Protein AF-I8U8L4-F1 (afdb_monomer)

pLDDT: mean 74.41, std 20.32, range [25.14, 98.19]

Solvent-accessible surface area (backbone atoms only — not comparable to full-atom values): 11753 Å² total; per-residue (Å²): 132,83,75,67,71,70,75,67,48,61,51,88,82,81,80,83,61,101,79,60,49,74,66,53,50,52,46,50,50,50,53,50,34,33,46,74,56,83,38,50,33,59,54,48,32,51,52,52,51,50,49,49,49,50,50,13,51,48,24,44,58,58,23,66,71,43,99,56,62,48,58,81,63,55,89,91,52,69,80,80,52,58,15,46,45,70,58,52,53,51,56,44,48,53,55,50,43,58,53,58,63,28,42,38,90,91,32,71,43,43,54,36,54,51,47,20,53,47,34,38,50,70,47,77,85,42,72,34,46,25,60,38,91,41,64,87,90,55,67,40,45,46,77,42,71,50,59,60,69,70,58,92,53,65,67,53,58,51,50,48,48,47,53,50,67,76,40,78,48,83,81,61,81,80,73,77,91,70,96,72,89,84,94,75,81,55,79,65,52,59,58,39,51,68,54,51,74,115

Radius of gyration: 19.83 Å; Cα contacts (8 Å, |Δi|>4): 212; chains: 1; bounding box: 49×36×60 Å

Structure (mmCIF, N/CA/C/O backbone):
data_AF-I8U8L4-F1
#
_entry.id   AF-I8U8L4-F1
#
loop_
_atom_site.group_PDB
_atom_site.id
_atom_site.type_symbol
_atom_site.label_atom_id
_atom_site.label_alt_id
_atom_site.label_comp_id
_atom_site.label_asym_id
_atom_site.label_entity_id
_atom_site.label_seq_id
_atom_site.pdbx_PDB_ins_code
_atom_site.Cartn_x
_atom_site.Cartn_y
_atom_site.Cartn_z
_atom_site.occupancy
_atom_site.B_iso_or_equiv
_atom_site.auth_seq_id
_atom_site.auth_comp_id
_atom_site.auth_asym_id
_atom_site.auth_atom_id
_atom_site.pdbx_PDB_model_num
ATOM 1 N N . MET A 1 1 ? -23.661 3.315 37.824 1.00 38.41 1 MET A N 1
ATOM 2 C CA . MET A 1 1 ? -22.286 3.034 37.367 1.00 38.41 1 MET A CA 1
ATOM 3 C C . MET A 1 1 ? -22.007 3.965 36.206 1.00 38.41 1 MET A C 1
ATOM 5 O O . MET A 1 1 ? -22.657 3.829 35.180 1.00 38.41 1 MET A O 1
ATOM 9 N N . VAL A 1 2 ? -21.149 4.964 36.400 1.00 38.72 2 VAL A N 1
ATOM 10 C CA . VAL A 1 2 ? -20.657 5.794 35.295 1.00 38.72 2 VAL A CA 1
ATOM 11 C C . VAL A 1 2 ? -19.619 4.931 34.588 1.00 38.72 2 VAL A C 1
ATOM 13 O O . VAL A 1 2 ? -18.574 4.653 35.169 1.00 38.72 2 VAL A O 1
ATOM 16 N N . LEU A 1 3 ? -19.958 4.404 33.409 1.00 43.62 3 LEU A N 1
ATOM 17 C CA . LEU A 1 3 ? -18.964 3.808 32.519 1.00 43.62 3 LEU A CA 1
ATOM 18 C C . LEU A 1 3 ? -17.914 4.887 32.264 1.00 43.62 3 LEU A C 1
ATOM 20 O O . LEU A 1 3 ? -18.260 5.997 31.856 1.00 43.62 3 LEU A O 1
ATOM 24 N N . ASP A 1 4 ? -16.663 4.589 32.596 1.00 43.22 4 ASP A N 1
ATOM 25 C CA . ASP A 1 4 ? -15.557 5.518 32.428 1.00 43.22 4 ASP A CA 1
ATOM 26 C C . ASP A 1 4 ? -15.385 5.793 30.929 1.00 43.22 4 ASP A C 1
ATOM 28 O O . ASP A 1 4 ? -14.810 5.000 30.185 1.00 43.22 4 ASP A O 1
ATOM 32 N N . SER A 1 5 ? -15.977 6.896 30.465 1.00 51.53 5 SER A N 1
ATOM 33 C CA . SER A 1 5 ? -16.044 7.287 29.049 1.00 51.53 5 SER A CA 1
ATOM 34 C C . SER A 1 5 ? -14.674 7.390 28.370 1.00 51.53 5 SER A C 1
ATOM 36 O O . SER A 1 5 ? -14.598 7.351 27.145 1.00 51.53 5 SER A O 1
ATOM 38 N N . LYS A 1 6 ? -13.587 7.463 29.154 1.00 53.62 6 LYS A N 1
ATOM 39 C CA . LYS A 1 6 ? -12.208 7.443 28.658 1.00 53.62 6 LYS A CA 1
ATOM 40 C C . LYS A 1 6 ? -11.788 6.099 28.064 1.00 53.62 6 LYS A C 1
ATOM 42 O O . LYS A 1 6 ? -10.939 6.095 27.186 1.00 53.62 6 LYS A O 1
ATOM 47 N N . ALA A 1 7 ? -12.378 4.981 28.495 1.00 57.50 7 ALA A N 1
ATOM 48 C CA . ALA A 1 7 ? -11.994 3.646 28.024 1.00 57.50 7 ALA A CA 1
ATOM 49 C C . ALA A 1 7 ? -12.392 3.362 26.560 1.00 57.50 7 ALA A C 1
ATOM 51 O O . ALA A 1 7 ? -11.905 2.400 25.975 1.00 57.50 7 ALA A O 1
ATOM 52 N N . PHE A 1 8 ? -13.261 4.195 25.978 1.00 61.56 8 PHE A N 1
ATOM 53 C CA . PHE A 1 8 ? -13.746 4.070 24.599 1.00 61.56 8 PHE A CA 1
ATOM 54 C C . PHE A 1 8 ? -13.245 5.181 23.669 1.00 61.56 8 PHE A C 1
ATOM 56 O O . PHE A 1 8 ? -13.626 5.207 22.502 1.00 61.56 8 PHE A O 1
ATOM 63 N N . GLN A 1 9 ? -12.417 6.104 24.165 1.00 70.06 9 GLN A N 1
ATOM 64 C CA . GLN A 1 9 ? -11.824 7.142 23.326 1.00 70.06 9 GLN A CA 1
ATOM 65 C C . GLN A 1 9 ? -10.554 6.607 22.653 1.00 70.06 9 GLN A C 1
ATOM 67 O O . GLN A 1 9 ? -9.763 5.932 23.320 1.00 70.06 9 GLN A O 1
ATOM 72 N N . PRO A 1 10 ? -10.332 6.913 21.363 1.00 72.62 10 PRO A N 1
ATOM 73 C CA . PRO A 1 10 ? -9.056 6.649 20.718 1.00 72.62 10 PRO A CA 1
ATOM 74 C C . PRO A 1 10 ? -7.907 7.354 21.447 1.00 72.62 10 PRO A C 1
ATOM 76 O O . PRO A 1 10 ? -8.080 8.435 22.018 1.00 72.62 10 PRO A O 1
ATOM 79 N N . LEU A 1 11 ? -6.723 6.751 21.411 1.00 75.69 11 LEU A N 1
ATOM 80 C CA . LEU A 1 11 ? -5.488 7.435 21.780 1.00 75.69 11 LEU A CA 1
ATOM 81 C C . LEU A 1 11 ? -5.175 8.534 20.762 1.00 75.69 11 LEU A C 1
ATOM 83 O O . LEU A 1 11 ? -5.662 8.513 19.634 1.00 75.69 11 LEU A O 1
ATOM 87 N N . ASP A 1 12 ? -4.330 9.481 21.167 1.00 78.12 12 ASP A N 1
ATOM 88 C CA . ASP A 1 12 ? -3.837 10.528 20.274 1.00 78.12 12 ASP A CA 1
ATOM 89 C C . ASP A 1 12 ? -3.118 9.903 19.065 1.00 78.12 12 ASP A C 1
ATOM 91 O O . ASP A 1 12 ? -2.096 9.226 19.219 1.00 78.12 12 ASP A O 1
ATOM 95 N N . ILE A 1 13 ? -3.680 10.095 17.868 1.00 74.69 13 ILE A N 1
ATOM 96 C CA . ILE A 1 13 ? -3.211 9.466 16.631 1.00 74.69 13 ILE A CA 1
ATOM 97 C C . ILE A 1 13 ? -1.997 10.245 16.120 1.00 74.69 13 ILE A C 1
ATOM 99 O O . ILE A 1 13 ? -2.124 11.264 15.443 1.00 74.69 13 ILE A O 1
ATOM 103 N N . LYS A 1 14 ? -0.797 9.752 16.429 1.00 75.00 14 LYS A N 1
ATOM 104 C CA . LYS A 1 14 ? 0.473 10.335 15.972 1.00 75.00 14 LYS A CA 1
ATOM 105 C C . LYS A 1 14 ? 1.045 9.548 14.798 1.00 75.00 14 LYS A C 1
ATOM 107 O O . LYS A 1 14 ? 1.975 8.766 14.968 1.00 75.00 14 LYS A O 1
ATOM 112 N N . LEU A 1 15 ? 0.459 9.742 13.619 1.00 79.06 15 LEU A N 1
ATOM 113 C CA . LEU A 1 15 ? 0.926 9.110 12.379 1.00 79.06 15 LEU A CA 1
ATOM 114 C C . LEU A 1 15 ? 1.981 9.946 11.645 1.00 79.06 15 LEU A C 1
ATOM 116 O O . LEU A 1 15 ? 2.946 9.390 11.121 1.00 79.06 15 LEU A O 1
ATOM 120 N N . SER A 1 16 ? 1.809 11.269 11.616 1.00 82.31 16 SER A N 1
ATOM 121 C CA . SER A 1 16 ? 2.645 12.163 10.811 1.00 82.31 16 SER A CA 1
ATOM 122 C C . SER A 1 16 ? 3.905 12.640 11.531 1.00 82.31 16 SER A C 1
ATOM 124 O O . SER A 1 16 ? 3.887 12.909 12.736 1.00 82.31 16 SER A O 1
ATOM 126 N N . GLY A 1 17 ? 4.986 12.794 10.770 1.00 78.69 17 GLY A N 1
ATOM 127 C CA . GLY A 1 17 ? 6.284 13.278 11.228 1.00 78.69 17 GLY A CA 1
ATOM 128 C C . GLY A 1 17 ? 6.886 14.353 10.310 1.00 78.69 17 GLY A C 1
ATOM 129 O O . GLY A 1 17 ? 6.431 14.559 9.189 1.00 78.69 17 GLY A O 1
ATOM 130 N N . PRO A 1 18 ? 7.931 15.070 10.766 1.00 78.50 18 PRO A N 1
ATOM 131 C CA . PRO A 1 18 ? 8.585 16.130 9.987 1.00 78.50 18 PRO A CA 1
ATOM 132 C C . PRO A 1 18 ? 9.429 15.617 8.808 1.00 78.50 18 PRO A C 1
ATOM 134 O O . PRO A 1 18 ? 9.970 16.426 8.057 1.00 78.50 18 PRO A O 1
ATOM 137 N N . HIS A 1 19 ? 9.587 14.301 8.678 1.00 80.81 19 HIS A N 1
ATOM 138 C CA . HIS A 1 19 ? 10.394 13.647 7.648 1.00 80.81 19 HIS A CA 1
ATOM 139 C C . HIS A 1 19 ? 9.556 12.750 6.734 1.00 80.81 19 HIS A C 1
ATOM 141 O O . HIS A 1 19 ? 10.132 11.940 6.020 1.00 80.81 19 HIS A O 1
ATOM 147 N N . ASP A 1 20 ? 8.230 12.895 6.780 1.00 86.25 20 ASP A N 1
ATOM 148 C CA . ASP A 1 20 ? 7.322 12.149 5.918 1.00 86.25 20 ASP A CA 1
ATOM 149 C C . ASP A 1 20 ? 7.555 12.548 4.459 1.00 86.25 20 ASP A C 1
ATOM 151 O O . ASP A 1 20 ? 7.515 13.737 4.116 1.00 86.25 20 ASP A O 1
ATOM 155 N N . ASP A 1 21 ? 7.804 11.555 3.615 1.00 87.69 21 ASP A N 1
ATOM 156 C CA . ASP A 1 21 ? 7.869 11.733 2.171 1.00 87.69 21 ASP A CA 1
ATOM 157 C C . ASP A 1 21 ? 6.473 11.660 1.519 1.00 87.69 21 ASP A C 1
ATOM 159 O O . ASP A 1 21 ? 5.437 11.650 2.188 1.00 87.69 21 ASP A O 1
ATOM 163 N N . GLU A 1 22 ? 6.419 11.689 0.186 1.00 89.81 22 GLU A N 1
ATOM 164 C CA . GLU A 1 22 ? 5.155 11.646 -0.557 1.00 89.81 22 GLU A CA 1
ATOM 165 C C . GLU A 1 22 ? 4.343 10.373 -0.267 1.00 89.81 22 GLU A C 1
ATOM 167 O O . GLU A 1 22 ? 3.116 10.433 -0.141 1.00 89.81 22 GLU A O 1
ATOM 172 N N . GLU A 1 23 ? 5.027 9.238 -0.127 1.00 89.94 23 GLU A N 1
ATOM 173 C CA . GLU A 1 23 ? 4.429 7.918 0.061 1.00 89.94 23 GLU A CA 1
ATOM 174 C C . GLU A 1 23 ? 3.858 7.816 1.482 1.00 89.94 23 GLU A C 1
ATOM 176 O O . GLU A 1 23 ? 2.685 7.475 1.665 1.00 89.94 23 GLU A O 1
ATOM 181 N N . ASP A 1 24 ? 4.639 8.243 2.480 1.00 89.06 24 ASP A N 1
ATOM 182 C CA . ASP A 1 24 ? 4.196 8.407 3.865 1.00 89.06 24 ASP A CA 1
ATOM 183 C C . ASP A 1 24 ? 2.939 9.276 3.961 1.00 89.06 24 ASP A C 1
ATOM 185 O O . ASP A 1 24 ? 1.957 8.900 4.611 1.00 89.06 24 ASP A O 1
ATOM 189 N N . ILE A 1 25 ? 2.957 10.451 3.324 1.00 92.81 25 ILE A N 1
ATOM 190 C CA . ILE A 1 25 ? 1.840 11.400 3.362 1.00 92.81 25 ILE A CA 1
ATOM 191 C C . ILE A 1 25 ? 0.589 10.769 2.747 1.00 92.81 25 ILE A C 1
ATOM 193 O O . ILE A 1 25 ? -0.497 10.886 3.325 1.00 92.81 25 ILE A O 1
ATOM 197 N N . PHE A 1 26 ? 0.721 10.088 1.605 1.00 94.94 26 PHE A N 1
ATOM 198 C CA . PHE A 1 26 ? -0.395 9.402 0.960 1.00 94.94 26 PHE A CA 1
ATOM 199 C C . PHE A 1 26 ? -1.004 8.337 1.883 1.00 94.94 26 PHE A C 1
ATOM 201 O O . PHE A 1 26 ? -2.204 8.395 2.174 1.00 94.94 26 PHE A O 1
ATOM 208 N N . PHE A 1 27 ? -0.191 7.416 2.412 1.00 93.81 27 PHE A N 1
ATOM 209 C CA . PHE A 1 27 ? -0.673 6.330 3.270 1.00 93.81 27 PHE A CA 1
ATOM 210 C C . PHE A 1 27 ? -1.337 6.851 4.543 1.00 93.81 27 PHE A C 1
ATOM 212 O O . PHE A 1 27 ? -2.424 6.404 4.914 1.00 93.81 27 PHE A O 1
ATOM 219 N N . LYS A 1 28 ? -0.716 7.823 5.214 1.00 93.31 28 LYS A N 1
ATOM 220 C CA . LYS A 1 28 ? -1.223 8.361 6.482 1.00 93.31 28 LYS A CA 1
ATOM 221 C C . LYS A 1 28 ? -2.531 9.116 6.285 1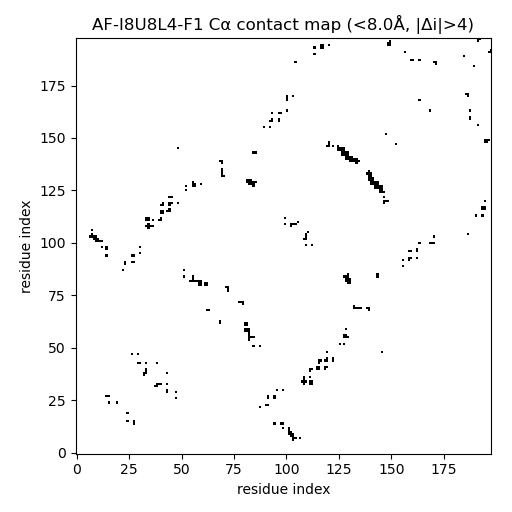.00 93.31 28 LYS A C 1
ATOM 223 O O . LYS A 1 28 ? -3.453 8.928 7.076 1.00 93.31 28 LYS A O 1
ATOM 228 N N . ASN A 1 29 ? -2.651 9.910 5.220 1.00 94.69 29 ASN A N 1
ATOM 229 C CA . ASN A 1 29 ? -3.899 10.603 4.903 1.00 94.69 29 ASN A CA 1
ATOM 230 C C . ASN A 1 29 ? -5.017 9.620 4.552 1.00 94.69 29 ASN A C 1
ATOM 232 O O . ASN A 1 29 ? -6.122 9.760 5.073 1.00 94.69 29 ASN A O 1
ATOM 236 N N . LEU A 1 30 ? -4.725 8.595 3.743 1.00 96.88 30 LEU A N 1
ATOM 237 C CA . LEU A 1 30 ? -5.686 7.544 3.412 1.00 96.88 30 LEU A CA 1
ATOM 238 C C . LEU A 1 30 ? -6.225 6.866 4.680 1.00 96.88 30 LEU A C 1
ATOM 240 O O . LEU A 1 30 ? -7.435 6.718 4.850 1.00 96.88 30 LEU A O 1
ATOM 244 N N . LEU A 1 31 ? -5.327 6.493 5.594 1.00 94.44 31 LEU A N 1
ATOM 245 C CA . LEU A 1 31 ? -5.675 5.839 6.851 1.00 94.44 31 LEU A CA 1
ATOM 246 C C . LEU A 1 31 ? -6.484 6.747 7.784 1.00 94.44 31 LEU A C 1
ATOM 248 O O . LEU A 1 31 ? -7.458 6.288 8.381 1.00 94.44 31 LEU A O 1
ATOM 252 N N . LEU A 1 32 ? -6.118 8.027 7.893 1.00 93.62 32 LEU A N 1
ATOM 253 C CA . LEU A 1 32 ? -6.864 9.012 8.679 1.00 93.62 32 LEU A CA 1
ATOM 254 C C . LEU A 1 32 ? -8.278 9.219 8.121 1.00 93.62 32 LEU A C 1
ATOM 256 O O . LEU A 1 32 ? -9.234 9.179 8.894 1.00 93.62 32 LEU A O 1
ATOM 260 N N . SER A 1 33 ? -8.419 9.355 6.798 1.00 95.44 33 SER A N 1
ATOM 261 C CA . SER A 1 33 ? -9.722 9.471 6.130 1.00 95.44 33 SER A CA 1
ATOM 262 C C . SER A 1 33 ? -10.580 8.209 6.273 1.00 95.44 33 SER A C 1
ATOM 264 O O . SER A 1 33 ? -11.805 8.276 6.385 1.00 95.44 33 SER A O 1
ATOM 266 N N . LEU A 1 34 ? -9.953 7.031 6.284 1.00 96.06 34 LEU A N 1
ATOM 267 C CA . LEU A 1 34 ? -10.651 5.772 6.525 1.00 96.06 34 LEU A CA 1
ATOM 268 C C . LEU A 1 34 ? -11.226 5.730 7.945 1.00 96.06 34 LEU A C 1
ATOM 270 O O . LEU A 1 34 ? -12.404 5.425 8.126 1.00 96.06 34 LEU A O 1
ATOM 274 N N . VAL A 1 35 ? -10.420 6.027 8.969 1.00 91.88 35 VAL A N 1
ATOM 275 C CA . VAL A 1 35 ? -10.880 5.906 10.363 1.00 91.88 35 VAL A CA 1
ATOM 276 C C . VAL A 1 35 ? -11.805 7.038 10.790 1.00 91.88 35 VAL A C 1
ATOM 278 O O . VAL A 1 35 ? -12.715 6.782 11.585 1.00 91.88 35 VAL A O 1
ATOM 281 N N . GLY A 1 36 ? -11.635 8.248 10.247 1.00 90.69 36 GLY A N 1
ATOM 282 C CA . GLY A 1 36 ? -12.580 9.357 10.406 1.00 90.69 36 GLY A CA 1
ATOM 283 C C . GLY A 1 36 ? -13.915 9.077 9.708 1.00 90.69 36 GLY A C 1
ATOM 284 O O . GLY A 1 36 ? -14.984 9.415 10.229 1.00 90.69 36 GLY A O 1
ATOM 285 N N . GLY A 1 37 ? -13.889 8.259 8.652 1.00 93.50 37 GLY A N 1
ATOM 286 C CA . GLY A 1 37 ? -15.065 7.836 7.896 1.00 93.50 37 GLY A CA 1
ATOM 287 C C . GLY A 1 37 ? -15.430 8.800 6.779 1.00 93.50 37 GLY A C 1
ATOM 288 O O . GLY A 1 37 ? -16.572 8.786 6.324 1.00 93.50 37 GLY A O 1
ATOM 289 N N . GLU A 1 38 ? -14.484 9.644 6.371 1.00 97.62 38 GLU A N 1
ATOM 290 C CA . GLU A 1 38 ? -14.573 10.469 5.174 1.00 97.62 38 GLU A CA 1
ATOM 291 C C . GLU A 1 38 ? -14.627 9.605 3.908 1.00 97.62 38 GLU A C 1
ATOM 293 O O . GLU A 1 38 ? -15.326 9.968 2.965 1.00 97.62 38 GLU A O 1
ATOM 298 N N . ILE A 1 39 ? -13.936 8.458 3.913 1.00 97.81 39 ILE A N 1
ATOM 299 C CA . ILE A 1 39 ? -13.973 7.455 2.840 1.00 97.81 39 ILE A CA 1
ATOM 300 C C . ILE A 1 39 ? -14.413 6.092 3.377 1.00 97.81 39 ILE A C 1
ATOM 302 O O . ILE A 1 39 ? -14.208 5.755 4.547 1.00 97.81 39 ILE A O 1
ATOM 306 N N . THR A 1 40 ? -15.032 5.289 2.513 1.00 97.88 40 THR A N 1
ATOM 307 C CA . THR A 1 40 ? -15.457 3.929 2.887 1.00 97.88 40 THR A CA 1
ATOM 308 C C . THR A 1 40 ? -14.285 2.940 2.867 1.00 97.88 40 THR A C 1
ATOM 310 O O . THR A 1 40 ? -13.313 3.168 2.148 1.00 97.88 40 THR A O 1
ATOM 313 N N . PRO A 1 41 ? -14.369 1.799 3.580 1.00 97.44 41 PRO A N 1
ATOM 314 C CA . PRO A 1 41 ? -13.354 0.747 3.500 1.00 97.44 41 PRO A CA 1
ATOM 315 C C . PRO A 1 41 ? -13.053 0.271 2.071 1.00 97.44 41 PRO A C 1
ATOM 317 O O . PRO A 1 41 ? -11.890 0.144 1.699 1.00 97.44 41 PRO A O 1
ATOM 320 N N . ASN A 1 42 ? -14.085 0.087 1.241 1.00 97.50 42 ASN A N 1
ATOM 321 C CA . ASN A 1 42 ? -13.912 -0.310 -0.158 1.00 97.50 42 ASN A CA 1
ATOM 322 C C . ASN A 1 42 ? -13.241 0.786 -0.988 1.00 97.50 42 ASN A C 1
ATOM 324 O O . ASN A 1 42 ? -12.406 0.491 -1.836 1.00 97.50 42 ASN A O 1
ATOM 328 N N . GLU A 1 43 ? -13.610 2.046 -0.773 1.00 98.19 43 GLU A N 1
ATOM 329 C CA . GLU A 1 43 ? -12.984 3.177 -1.459 1.00 98.19 43 GLU A CA 1
ATOM 330 C C . GLU A 1 43 ? -11.510 3.304 -1.073 1.00 98.19 43 GLU A C 1
ATOM 332 O O . GLU A 1 43 ? -10.660 3.421 -1.947 1.00 98.19 43 GLU A O 1
ATOM 337 N N . ALA A 1 44 ? -11.189 3.179 0.216 1.00 97.94 44 ALA A N 1
ATOM 338 C CA . ALA A 1 44 ? -9.813 3.180 0.690 1.00 97.94 44 ALA A CA 1
ATOM 339 C C . ALA A 1 44 ? -8.992 2.028 0.084 1.00 97.94 44 ALA A C 1
ATOM 341 O O . ALA A 1 44 ? -7.859 2.251 -0.340 1.00 97.94 44 ALA A O 1
ATOM 342 N N . ALA A 1 45 ? -9.562 0.819 0.005 1.00 96.50 45 ALA A N 1
ATOM 343 C CA . ALA A 1 45 ? -8.912 -0.342 -0.606 1.00 96.50 45 ALA A CA 1
ATOM 344 C C . ALA A 1 45 ? -8.627 -0.118 -2.099 1.00 96.50 45 ALA A C 1
ATOM 346 O O . ALA A 1 45 ? -7.499 -0.324 -2.541 1.00 96.50 45 ALA A O 1
ATOM 347 N N . ASN A 1 46 ? -9.610 0.387 -2.855 1.00 97.75 46 ASN A N 1
ATOM 348 C CA . ASN A 1 46 ? -9.425 0.726 -4.269 1.00 97.75 46 ASN A CA 1
ATOM 349 C C . ASN A 1 46 ? -8.392 1.842 -4.467 1.00 97.75 46 ASN A C 1
ATOM 351 O O . ASN A 1 46 ? -7.575 1.753 -5.380 1.00 97.75 46 ASN A O 1
ATOM 355 N N . ASN A 1 47 ? -8.405 2.877 -3.621 1.00 98.00 47 ASN A N 1
ATOM 356 C CA . ASN A 1 47 ? -7.455 3.984 -3.707 1.00 98.00 47 ASN A CA 1
ATOM 357 C C . ASN A 1 47 ? -6.018 3.513 -3.451 1.00 98.00 47 ASN A C 1
ATOM 359 O O . ASN A 1 47 ? -5.119 3.901 -4.192 1.00 98.00 47 ASN A O 1
ATOM 363 N N . LEU A 1 48 ? -5.797 2.668 -2.435 1.00 97.00 48 LEU A N 1
ATOM 364 C CA . LEU A 1 48 ? -4.475 2.102 -2.152 1.00 97.00 48 LEU A CA 1
ATOM 365 C C . LEU A 1 48 ? -3.984 1.216 -3.298 1.00 97.00 48 LEU A C 1
ATOM 367 O O . LEU A 1 48 ? -2.856 1.371 -3.757 1.00 97.00 48 LEU A O 1
ATOM 371 N N . ASP A 1 49 ? -4.832 0.291 -3.745 1.00 96.31 49 ASP A N 1
ATOM 372 C CA . ASP A 1 49 ? -4.518 -0.643 -4.822 1.00 96.31 49 ASP A CA 1
ATOM 373 C C . ASP A 1 49 ? -4.171 0.094 -6.120 1.00 96.31 49 ASP A C 1
ATOM 375 O O . ASP A 1 49 ? -3.088 -0.106 -6.670 1.00 96.31 49 ASP A O 1
ATOM 379 N N . THR A 1 50 ? -5.028 1.030 -6.537 1.00 97.06 50 THR A N 1
ATOM 380 C CA . THR A 1 50 ? -4.810 1.858 -7.731 1.00 97.06 50 THR A CA 1
ATOM 381 C C . THR A 1 50 ? -3.496 2.620 -7.627 1.00 97.06 50 THR A C 1
ATOM 383 O O . THR A 1 50 ? -2.692 2.584 -8.555 1.00 97.06 50 THR A O 1
ATOM 386 N N . TRP A 1 51 ? -3.234 3.258 -6.484 1.00 97.12 51 TRP A N 1
ATOM 387 C CA . TRP A 1 51 ? -2.021 4.045 -6.299 1.00 97.12 51 TRP A CA 1
ATOM 388 C C . TRP A 1 51 ? -0.753 3.182 -6.373 1.00 97.12 51 TRP A C 1
ATOM 390 O O . TRP A 1 51 ? 0.191 3.547 -7.071 1.00 97.12 51 TRP A O 1
ATOM 400 N N . ILE A 1 52 ? -0.730 2.005 -5.731 1.00 95.38 52 ILE A N 1
ATOM 401 C CA . ILE A 1 52 ? 0.423 1.087 -5.800 1.00 95.38 52 ILE A CA 1
ATOM 402 C C . ILE A 1 52 ? 0.623 0.573 -7.230 1.00 95.38 52 ILE A C 1
ATOM 404 O O . ILE A 1 52 ? 1.764 0.508 -7.700 1.00 95.38 52 ILE A O 1
ATOM 408 N N . VAL A 1 53 ? -0.458 0.227 -7.935 1.00 96.19 53 VAL A N 1
ATOM 409 C CA . VAL A 1 53 ? -0.406 -0.221 -9.334 1.00 96.19 53 VAL A CA 1
ATOM 410 C C . VAL A 1 53 ? 0.157 0.879 -10.233 1.00 96.19 53 VAL A C 1
ATOM 412 O O . VAL A 1 53 ? 1.082 0.625 -11.009 1.00 96.19 53 VAL A O 1
ATOM 415 N N . GLU A 1 54 ? -0.351 2.103 -10.125 1.00 96.50 54 GLU A N 1
ATOM 416 C CA . GLU A 1 54 ? 0.100 3.241 -10.928 1.00 96.50 54 GLU A CA 1
ATOM 417 C C . GLU A 1 54 ? 1.556 3.603 -10.632 1.00 96.50 54 GLU A C 1
ATOM 419 O O . GLU A 1 54 ? 2.350 3.751 -11.566 1.00 96.50 54 GLU A O 1
ATOM 424 N N . LYS A 1 55 ? 1.933 3.679 -9.350 1.00 94.50 55 LYS A N 1
ATOM 425 C CA . LYS A 1 55 ? 3.301 3.991 -8.919 1.00 94.50 55 LYS A CA 1
ATOM 426 C C . LYS A 1 55 ? 4.291 2.950 -9.430 1.00 94.50 55 LYS A C 1
ATOM 428 O O . LYS A 1 55 ? 5.280 3.310 -10.060 1.00 94.50 55 LYS A O 1
ATOM 433 N N . SER A 1 56 ? 3.988 1.663 -9.250 1.00 94.12 56 SER A N 1
ATOM 434 C CA . SER A 1 56 ? 4.874 0.569 -9.673 1.00 94.12 56 SER A CA 1
ATOM 435 C C . SER A 1 56 ? 5.077 0.549 -11.188 1.00 94.12 56 SER A C 1
ATOM 437 O O . SER A 1 56 ? 6.196 0.383 -11.669 1.00 94.12 56 SER A O 1
ATOM 439 N N . ASN A 1 57 ? 4.011 0.749 -11.967 1.00 95.75 57 ASN A N 1
ATOM 440 C CA . ASN A 1 57 ? 4.131 0.806 -13.424 1.00 95.75 57 ASN A CA 1
ATOM 441 C C . ASN A 1 57 ? 4.867 2.069 -13.891 1.00 95.75 57 ASN A C 1
ATOM 443 O O . ASN A 1 57 ? 5.703 1.988 -14.788 1.00 95.75 57 ASN A O 1
ATOM 447 N N . THR A 1 58 ? 4.612 3.217 -13.259 1.00 94.44 58 THR A N 1
ATOM 448 C CA . THR A 1 58 ? 5.323 4.468 -13.556 1.00 94.44 58 THR A CA 1
ATOM 449 C C . THR A 1 58 ? 6.815 4.323 -13.279 1.00 94.44 58 THR A C 1
ATOM 451 O O . THR A 1 58 ? 7.627 4.629 -14.149 1.00 94.44 58 THR A O 1
ATOM 454 N N . ASP A 1 59 ? 7.186 3.778 -12.120 1.00 91.69 59 ASP A N 1
ATOM 455 C CA . ASP A 1 59 ? 8.585 3.570 -11.750 1.00 91.69 59 ASP A CA 1
ATOM 456 C C . ASP A 1 59 ? 9.294 2.599 -12.704 1.00 91.69 59 ASP A C 1
ATOM 458 O O . ASP A 1 59 ? 10.460 2.804 -13.042 1.00 91.69 59 ASP A O 1
ATOM 462 N N . LEU A 1 60 ? 8.600 1.559 -13.187 1.00 91.69 60 LEU A N 1
ATOM 463 C CA . LEU A 1 60 ? 9.140 0.659 -14.207 1.00 91.69 60 LEU A CA 1
ATOM 464 C C . LEU A 1 60 ? 9.403 1.394 -15.530 1.00 91.69 60 LEU A C 1
ATOM 466 O O . LEU A 1 60 ? 10.467 1.218 -16.129 1.00 91.69 60 LEU A O 1
ATOM 470 N N . GLU A 1 61 ? 8.455 2.206 -15.997 1.00 91.88 61 GLU A N 1
ATOM 471 C CA . GLU A 1 61 ? 8.607 2.960 -17.245 1.00 91.88 61 GLU A CA 1
ATOM 472 C C . GLU A 1 61 ? 9.692 4.036 -17.140 1.00 91.88 61 GLU A C 1
ATOM 474 O O . GLU A 1 61 ? 10.476 4.202 -18.074 1.00 91.88 61 GLU A O 1
ATOM 479 N N . GLU A 1 62 ? 9.814 4.719 -16.000 1.00 88.75 62 GLU A N 1
ATOM 480 C CA . GLU A 1 62 ? 10.941 5.615 -15.733 1.00 88.75 62 GLU A CA 1
ATOM 481 C C . GLU A 1 62 ? 12.269 4.851 -15.727 1.00 88.75 62 GLU A C 1
ATOM 483 O O . GLU A 1 62 ? 13.241 5.287 -16.349 1.00 88.75 62 GLU A O 1
ATOM 488 N N . ARG A 1 63 ? 12.313 3.664 -15.109 1.00 85.38 63 ARG A N 1
ATOM 489 C CA . ARG A 1 63 ? 13.525 2.842 -15.055 1.00 85.38 63 ARG A CA 1
ATOM 490 C C . ARG A 1 63 ? 13.998 2.398 -16.438 1.00 85.38 63 ARG A C 1
ATOM 492 O O . ARG A 1 63 ? 15.196 2.426 -16.715 1.00 85.38 63 ARG A O 1
ATOM 499 N N . LYS A 1 64 ? 13.076 2.041 -17.334 1.00 85.81 64 LYS A N 1
ATOM 500 C CA . LYS A 1 64 ? 13.392 1.648 -18.719 1.00 85.81 64 LYS A CA 1
ATOM 501 C C . LYS A 1 64 ? 14.035 2.767 -19.545 1.00 85.81 64 LYS A C 1
ATOM 503 O O . LYS A 1 64 ? 14.639 2.476 -20.575 1.00 85.81 64 LYS A O 1
ATOM 508 N N . LYS A 1 65 ? 13.939 4.034 -19.120 1.00 85.44 65 LYS A N 1
ATOM 509 C CA . LYS A 1 65 ? 14.589 5.169 -19.805 1.00 85.44 65 LYS A CA 1
ATOM 510 C C . LYS A 1 65 ? 16.098 5.233 -19.557 1.00 85.44 65 LYS A C 1
ATOM 512 O O . LYS A 1 65 ? 16.795 5.938 -20.287 1.00 85.44 65 LYS A O 1
ATOM 517 N N . TYR A 1 66 ? 16.612 4.537 -18.542 1.00 81.44 66 TYR A N 1
ATOM 518 C CA . TYR A 1 66 ? 18.041 4.529 -18.239 1.00 81.44 66 T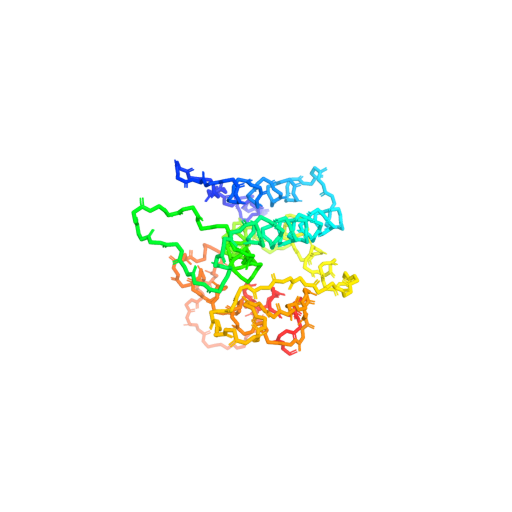YR A CA 1
ATOM 519 C C . TYR A 1 66 ? 18.811 3.635 -19.224 1.00 81.44 66 TYR A C 1
ATOM 521 O O . TYR A 1 66 ? 18.313 2.573 -19.593 1.00 81.44 66 TYR A O 1
ATOM 529 N N . PRO A 1 67 ? 20.048 4.008 -19.619 1.00 79.44 67 PRO A N 1
ATOM 530 C CA . PRO A 1 67 ? 20.884 3.174 -20.490 1.00 79.44 67 PRO A CA 1
ATOM 531 C C . PRO A 1 67 ? 21.200 1.790 -19.909 1.00 79.44 67 PRO A C 1
ATOM 533 O O . PRO A 1 67 ? 21.428 0.848 -20.661 1.00 79.44 67 PRO A O 1
ATOM 536 N N . ASP A 1 68 ? 21.221 1.688 -18.579 1.00 80.44 68 ASP A N 1
ATOM 537 C CA . ASP A 1 68 ? 21.448 0.456 -17.831 1.00 80.44 68 ASP A CA 1
ATOM 538 C C . ASP A 1 68 ? 20.342 0.284 -16.774 1.00 80.44 68 ASP A C 1
ATOM 540 O O . ASP A 1 68 ? 20.474 0.762 -15.641 1.00 80.44 68 ASP A O 1
ATOM 544 N N . PRO A 1 69 ? 19.205 -0.336 -17.142 1.00 76.56 69 PRO A N 1
ATOM 545 C CA . PRO A 1 69 ? 18.103 -0.548 -16.215 1.00 76.56 69 PRO A CA 1
ATOM 546 C C . PRO A 1 69 ? 18.347 -1.722 -15.247 1.00 76.56 69 PRO A C 1
ATOM 548 O O . PRO A 1 69 ? 17.626 -1.841 -14.254 1.00 76.56 69 PRO A O 1
ATOM 551 N N . TRP A 1 70 ? 19.402 -2.517 -15.446 1.00 79.19 70 TRP A N 1
ATOM 552 C CA . TRP A 1 70 ? 19.791 -3.616 -14.558 1.00 79.19 70 TRP A CA 1
ATOM 553 C C . TRP A 1 70 ? 20.574 -3.124 -13.336 1.00 79.19 70 TRP A C 1
ATOM 555 O O . TRP A 1 70 ? 20.294 -3.552 -12.214 1.00 79.19 70 TRP A O 1
ATOM 565 N N . ASN A 1 71 ? 21.468 -2.144 -13.512 1.00 73.12 71 ASN A N 1
ATOM 566 C CA . ASN A 1 71 ? 22.361 -1.695 -12.439 1.00 73.12 71 ASN A CA 1
ATOM 567 C C . ASN A 1 71 ? 21.927 -0.417 -11.717 1.00 73.12 71 ASN A C 1
ATOM 569 O O . ASN A 1 71 ? 21.554 0.590 -12.324 1.00 73.12 71 ASN A O 1
ATOM 573 N N . VAL A 1 72 ? 22.061 -0.430 -10.392 1.00 64.44 72 VAL A N 1
ATOM 574 C CA . VAL A 1 72 ? 21.873 0.735 -9.518 1.00 64.44 72 VAL A CA 1
ATOM 575 C C . VAL A 1 72 ? 22.711 1.926 -10.020 1.00 64.44 72 VAL A C 1
ATOM 577 O O . VAL A 1 72 ? 23.917 1.762 -10.221 1.00 64.44 72 VAL A O 1
ATOM 580 N N . PRO A 1 73 ? 22.118 3.124 -10.212 1.00 60.66 73 PRO A N 1
ATOM 581 C CA . PRO A 1 73 ? 22.887 4.335 -10.483 1.00 60.66 73 PRO A CA 1
ATOM 582 C C . PRO A 1 73 ? 23.985 4.540 -9.430 1.00 60.66 73 PRO A C 1
ATOM 584 O O . PRO A 1 73 ? 23.781 4.241 -8.253 1.00 60.66 73 PRO A O 1
ATOM 587 N N . SER A 1 74 ? 25.145 5.057 -9.853 1.00 55.00 74 SER A N 1
ATOM 588 C CA . SER A 1 74 ? 26.255 5.421 -8.957 1.00 55.00 74 SER A CA 1
ATOM 589 C C . SER A 1 74 ? 25.743 6.207 -7.733 1.00 55.00 74 SER A C 1
ATOM 591 O O . SER A 1 74 ? 24.856 7.048 -7.903 1.00 55.00 74 SER A O 1
ATOM 593 N N . PRO A 1 75 ? 26.328 6.029 -6.527 1.00 55.59 75 PRO A N 1
ATOM 594 C CA . PRO A 1 75 ? 26.015 6.836 -5.338 1.00 55.59 75 PRO A CA 1
ATOM 595 C C . PRO A 1 75 ? 26.058 8.356 -5.575 1.00 55.59 75 PRO A C 1
ATOM 597 O O . PRO A 1 75 ? 25.467 9.127 -4.826 1.00 55.59 75 PRO A O 1
ATOM 600 N N . GLU A 1 76 ? 26.771 8.787 -6.617 1.00 54.91 76 GLU A N 1
ATOM 601 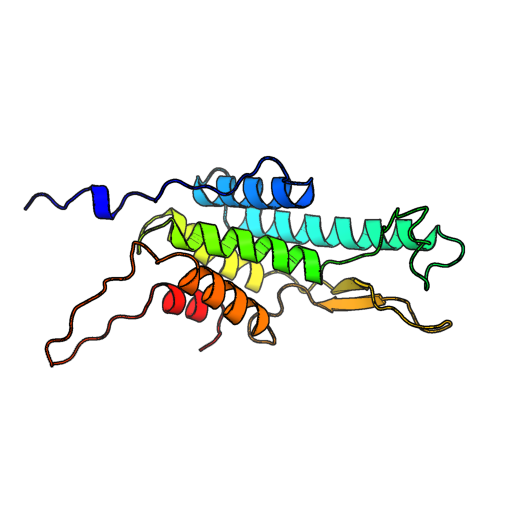C CA . GLU A 1 76 ? 26.947 10.179 -7.036 1.00 54.91 76 GLU A CA 1
ATOM 602 C C . GLU A 1 76 ? 25.732 10.753 -7.789 1.00 54.91 76 GLU A C 1
ATOM 604 O O . GLU A 1 76 ? 25.594 11.971 -7.885 1.00 54.91 76 GLU A O 1
ATOM 609 N N . ASN A 1 77 ? 24.845 9.901 -8.316 1.00 52.81 77 ASN A N 1
ATOM 610 C CA . ASN A 1 77 ? 23.590 10.301 -8.952 1.00 52.81 77 ASN A CA 1
ATOM 611 C C . ASN A 1 77 ? 22.447 9.371 -8.497 1.00 52.81 77 ASN A C 1
ATOM 613 O O . ASN A 1 77 ? 22.033 8.478 -9.240 1.00 52.81 77 ASN A O 1
ATOM 617 N N . PRO A 1 78 ? 21.944 9.560 -7.264 1.00 54.16 78 PRO A N 1
ATOM 618 C CA . PRO A 1 78 ? 21.088 8.613 -6.552 1.00 54.16 78 PRO A CA 1
ATOM 619 C C . PRO A 1 78 ? 19.624 8.645 -7.013 1.00 54.16 78 PRO A C 1
ATOM 621 O O . PRO A 1 78 ? 18.732 8.350 -6.226 1.00 54.16 78 PRO A O 1
ATOM 624 N N . SER A 1 79 ? 19.351 9.025 -8.265 1.00 54.62 79 SER A N 1
ATOM 625 C CA . SER A 1 79 ? 18.005 9.013 -8.847 1.00 54.62 79 SER A CA 1
ATOM 626 C C . SER A 1 79 ? 17.526 7.566 -9.013 1.00 54.62 79 SER A C 1
ATOM 628 O O . SER A 1 79 ? 17.566 6.998 -10.104 1.00 54.62 79 SER A O 1
ATOM 630 N N . TRP A 1 80 ? 17.137 6.950 -7.902 1.00 63.19 80 TRP A N 1
ATOM 631 C CA . TRP A 1 80 ? 16.746 5.555 -7.796 1.00 63.19 80 TRP A CA 1
ATOM 632 C C . TRP A 1 80 ? 15.247 5.443 -8.061 1.00 63.19 80 TRP A C 1
ATOM 634 O O . TRP A 1 80 ? 14.438 5.394 -7.142 1.00 63.19 80 TRP A O 1
ATOM 644 N N . VAL A 1 81 ? 14.868 5.461 -9.338 1.00 74.38 81 VAL A N 1
ATOM 645 C CA . VAL A 1 81 ? 13.492 5.156 -9.737 1.00 74.38 81 VAL A CA 1
ATOM 646 C C . VAL A 1 81 ? 13.466 3.703 -10.178 1.00 74.38 81 VAL A C 1
ATOM 648 O O . VAL A 1 81 ? 13.894 3.379 -11.284 1.00 74.38 81 VAL A O 1
ATOM 651 N N . ALA A 1 82 ? 13.058 2.821 -9.272 1.00 84.44 82 ALA A N 1
ATOM 652 C CA . ALA A 1 82 ? 12.838 1.410 -9.538 1.00 84.44 82 ALA A CA 1
ATOM 653 C C . ALA A 1 82 ? 11.551 0.982 -8.826 1.00 84.44 82 ALA A C 1
ATOM 655 O O . ALA A 1 82 ? 11.292 1.449 -7.715 1.00 84.44 82 ALA A O 1
ATOM 656 N N . PRO A 1 83 ? 10.744 0.109 -9.441 1.00 90.06 83 PRO A N 1
ATOM 657 C CA . PRO A 1 83 ? 9.463 -0.258 -8.867 1.00 90.06 83 PRO A CA 1
ATOM 658 C C . PRO A 1 83 ? 9.671 -1.056 -7.575 1.00 90.06 83 PRO A C 1
ATOM 660 O O . PRO A 1 83 ? 10.341 -2.087 -7.581 1.00 90.06 83 PRO A O 1
ATOM 663 N N . ASN A 1 84 ? 9.110 -0.586 -6.460 1.00 89.44 84 ASN A N 1
ATOM 664 C CA . ASN A 1 84 ? 9.261 -1.227 -5.148 1.00 89.44 84 ASN A CA 1
ATOM 665 C C . ASN A 1 84 ? 7.924 -1.378 -4.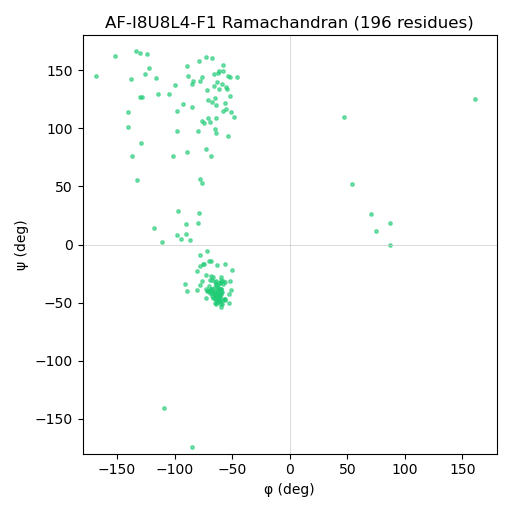385 1.00 89.44 84 ASN A C 1
ATOM 667 O O . ASN A 1 84 ? 7.814 -0.934 -3.240 1.00 89.44 84 ASN A O 1
ATOM 671 N N . PRO A 1 85 ? 6.892 -2.016 -4.970 1.00 91.38 85 PRO A N 1
ATOM 672 C CA . PRO A 1 85 ? 5.621 -2.248 -4.283 1.00 91.38 85 PRO A CA 1
ATOM 673 C C . PRO A 1 85 ? 5.775 -3.039 -2.982 1.00 91.38 85 PRO A C 1
ATOM 675 O O . PRO A 1 85 ? 5.028 -2.798 -2.040 1.00 91.38 85 PRO A O 1
ATOM 678 N N . SER A 1 86 ? 6.752 -3.945 -2.877 1.00 87.75 86 SER A N 1
ATOM 679 C CA . SER A 1 86 ? 6.997 -4.683 -1.629 1.00 87.75 86 SER A CA 1
ATOM 680 C C . SER A 1 86 ? 7.410 -3.767 -0.465 1.00 87.75 86 SER A C 1
ATOM 682 O O . SER A 1 86 ? 6.901 -3.917 0.652 1.00 87.75 86 SER A O 1
ATOM 684 N N . GLY A 1 87 ? 8.271 -2.778 -0.727 1.00 85.19 87 GLY A N 1
ATOM 685 C CA . GLY A 1 87 ? 8.617 -1.732 0.234 1.00 85.19 87 GLY A CA 1
ATOM 686 C C . GLY A 1 87 ? 7.423 -0.841 0.573 1.00 85.19 87 GLY A C 1
ATOM 687 O O . GLY A 1 87 ? 7.128 -0.655 1.750 1.00 85.19 87 GLY A O 1
ATOM 688 N N . LEU A 1 88 ? 6.679 -0.383 -0.441 1.00 89.50 88 LEU A N 1
ATOM 689 C CA . LEU A 1 88 ? 5.484 0.457 -0.264 1.00 89.50 88 LEU A CA 1
ATOM 690 C C . LEU A 1 88 ? 4.439 -0.204 0.643 1.00 89.50 88 LEU A C 1
ATOM 692 O O . LEU A 1 88 ? 3.934 0.413 1.579 1.00 89.50 88 LEU A O 1
ATOM 696 N N . ILE A 1 89 ? 4.152 -1.485 0.401 1.00 88.31 89 ILE A N 1
ATOM 697 C CA . ILE A 1 89 ? 3.235 -2.278 1.225 1.00 88.31 89 ILE A CA 1
ATOM 698 C C . ILE A 1 89 ? 3.748 -2.354 2.666 1.00 88.31 89 ILE A C 1
ATOM 700 O O . ILE A 1 89 ? 2.969 -2.186 3.601 1.00 88.31 89 ILE A O 1
ATOM 704 N N . THR A 1 90 ? 5.050 -2.572 2.861 1.00 83.62 90 THR A N 1
ATOM 705 C CA . THR A 1 90 ? 5.648 -2.622 4.203 1.00 83.62 90 THR A CA 1
ATOM 706 C C . THR A 1 90 ? 5.435 -1.300 4.947 1.00 83.62 90 THR A C 1
ATOM 708 O O . THR A 1 90 ? 4.865 -1.310 6.039 1.00 83.62 90 THR A O 1
ATOM 711 N N . CYS A 1 91 ? 5.774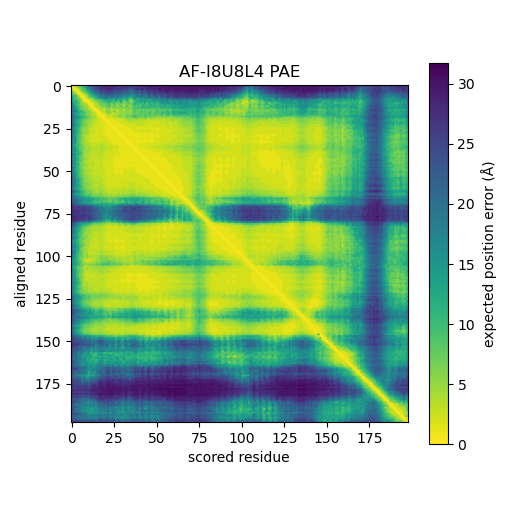 -0.164 4.327 1.00 84.50 91 CYS A N 1
ATOM 712 C CA . CYS A 1 91 ? 5.591 1.173 4.906 1.00 84.50 91 CYS A CA 1
ATOM 713 C C . CYS A 1 91 ? 4.118 1.479 5.233 1.00 84.50 91 CYS A C 1
ATOM 715 O O . CYS A 1 91 ? 3.795 1.997 6.309 1.00 84.50 91 CYS A O 1
ATOM 717 N N . PHE A 1 92 ? 3.197 1.112 4.334 1.00 90.19 92 PHE A N 1
ATOM 718 C CA . PHE A 1 92 ? 1.762 1.252 4.574 1.00 90.19 92 PHE A CA 1
ATOM 719 C C . PHE A 1 92 ? 1.327 0.485 5.832 1.00 90.19 92 PHE A C 1
ATOM 721 O O . PHE A 1 92 ? 0.631 1.034 6.693 1.00 90.19 92 PHE A O 1
ATOM 728 N N . PHE A 1 93 ? 1.755 -0.772 5.973 1.00 85.75 93 PHE A N 1
ATOM 729 C CA . PHE A 1 93 ? 1.340 -1.609 7.095 1.00 85.75 93 PHE A CA 1
ATOM 730 C C . PHE A 1 93 ? 1.971 -1.220 8.436 1.00 85.75 93 PHE A C 1
ATOM 732 O O . PHE A 1 93 ? 1.342 -1.440 9.470 1.00 85.75 93 PHE A O 1
ATOM 739 N N . GLU A 1 94 ? 3.147 -0.592 8.450 1.00 82.19 94 GLU A N 1
ATOM 740 C CA . GLU A 1 94 ? 3.695 0.031 9.663 1.00 82.19 94 GLU A CA 1
ATOM 741 C C . GLU A 1 94 ? 2.769 1.144 10.177 1.00 82.19 94 GLU A C 1
ATOM 743 O O . GLU A 1 94 ? 2.384 1.165 11.351 1.00 82.19 94 GLU A O 1
ATOM 748 N N . SER A 1 95 ? 2.323 2.030 9.281 1.00 85.38 95 SER A N 1
ATOM 749 C CA . SER A 1 95 ? 1.350 3.079 9.612 1.00 85.38 95 SER A CA 1
ATOM 750 C C . SER A 1 95 ? -0.003 2.489 10.031 1.00 85.38 95 SER A C 1
ATOM 752 O O . SER A 1 95 ? -0.601 2.925 11.019 1.00 85.38 95 SER A O 1
ATOM 754 N N . PHE A 1 96 ? -0.467 1.449 9.336 1.00 87.88 96 PHE A N 1
ATOM 755 C CA . PHE A 1 96 ? -1.698 0.736 9.675 1.00 87.88 96 PHE A CA 1
ATOM 756 C C . PHE A 1 96 ? -1.633 0.111 11.079 1.00 87.88 96 PHE A C 1
ATOM 758 O O . PHE A 1 96 ? -2.573 0.252 11.866 1.00 87.88 96 PHE A O 1
ATOM 765 N N . ALA A 1 97 ? -0.524 -0.548 11.429 1.00 80.88 97 ALA A N 1
ATOM 766 C CA . ALA A 1 97 ? -0.333 -1.185 12.730 1.00 80.88 97 ALA A CA 1
ATOM 767 C C . ALA A 1 97 ? -0.334 -0.163 13.879 1.00 80.88 97 ALA A C 1
ATOM 769 O O . ALA A 1 97 ? -1.006 -0.379 14.894 1.00 80.88 97 ALA A O 1
ATOM 770 N N . ARG A 1 98 ? 0.328 0.988 13.696 1.00 79.31 98 ARG A N 1
ATOM 771 C CA . ARG A 1 98 ? 0.270 2.109 14.651 1.00 79.31 98 ARG A CA 1
ATOM 772 C C . ARG A 1 98 ? -1.148 2.623 14.840 1.00 79.31 98 ARG A C 1
ATOM 774 O O . ARG A 1 98 ? -1.562 2.893 15.962 1.00 79.31 98 ARG A O 1
ATOM 781 N N . LEU A 1 99 ? -1.916 2.724 13.760 1.00 82.62 99 LEU A N 1
ATOM 782 C CA . LEU A 1 99 ? -3.297 3.179 13.846 1.00 82.62 99 LEU A CA 1
ATOM 783 C C . LEU A 1 99 ? -4.197 2.166 14.565 1.00 82.62 99 LEU A C 1
ATOM 785 O O . LEU A 1 99 ? -5.032 2.554 15.380 1.00 82.62 99 LEU A O 1
ATOM 789 N N . CYS A 1 100 ? -3.986 0.868 14.341 1.00 79.88 100 CYS A N 1
ATOM 790 C CA . CYS A 1 100 ? -4.707 -0.194 15.047 1.00 79.88 100 CYS A CA 1
ATOM 791 C C . CYS A 1 100 ? -4.504 -0.147 16.567 1.00 79.88 100 CYS A C 1
ATOM 793 O O . CYS A 1 100 ? -5.420 -0.497 17.310 1.00 79.88 100 CYS A O 1
ATOM 795 N N . SER A 1 101 ? -3.333 0.290 17.045 1.00 74.69 101 SER A N 1
ATOM 796 C CA . SER A 1 101 ? -3.066 0.409 18.485 1.00 74.69 101 SER A CA 1
ATOM 797 C C . SER A 1 101 ? -3.760 1.606 19.142 1.00 74.69 101 SER A C 1
ATOM 799 O O . SER A 1 101 ? -3.936 1.613 20.363 1.00 74.69 101 SER A O 1
ATOM 801 N N . ALA A 1 102 ? -4.216 2.578 18.344 1.00 80.44 102 ALA A N 1
ATOM 802 C CA . ALA A 1 102 ? -4.889 3.774 18.832 1.00 80.44 102 ALA A CA 1
ATOM 803 C C . ALA A 1 102 ? -6.374 3.559 19.163 1.00 80.44 102 ALA A C 1
ATOM 805 O O . ALA A 1 102 ? -6.923 4.321 19.959 1.00 80.44 102 ALA A O 1
ATOM 806 N N . PHE A 1 103 ? -7.034 2.543 18.597 1.00 78.75 103 PHE A N 1
ATOM 807 C CA . PHE A 1 103 ? -8.480 2.341 18.750 1.00 78.75 103 PHE A CA 1
ATOM 808 C C . PHE A 1 103 ? -8.829 1.199 19.721 1.00 78.75 103 PHE A C 1
ATOM 810 O O . PHE A 1 103 ? -8.333 0.084 19.550 1.00 78.75 103 PHE A O 1
ATOM 817 N N . PRO A 1 104 ? -9.716 1.431 20.713 1.00 74.19 104 PRO A N 1
ATOM 818 C CA . PRO A 1 104 ? -10.157 0.377 21.621 1.00 74.19 104 PRO A CA 1
ATOM 819 C C . PRO A 1 104 ? -11.109 -0.626 20.937 1.00 74.19 104 PRO A C 1
ATOM 821 O O . PRO A 1 104 ? -11.723 -0.298 19.915 1.00 74.19 104 PRO A O 1
ATOM 824 N N . PRO A 1 105 ? -11.300 -1.833 21.511 1.00 72.75 105 PRO A N 1
ATOM 825 C CA . PRO A 1 105 ? -12.160 -2.858 20.935 1.00 72.75 105 PRO A CA 1
ATOM 826 C C . PRO A 1 105 ? -13.618 -2.410 20.811 1.00 72.75 105 PRO A C 1
ATOM 828 O O . PRO A 1 105 ? -14.190 -1.885 21.769 1.00 72.75 105 PRO A O 1
ATOM 831 N N . GLY A 1 106 ? -14.230 -2.658 19.653 1.00 73.00 106 GLY A N 1
ATOM 832 C CA . GLY A 1 106 ? -15.620 -2.277 19.370 1.00 73.00 106 GLY A CA 1
ATOM 833 C C . GLY A 1 106 ? -15.819 -0.782 19.102 1.00 73.00 106 GLY A C 1
ATOM 834 O O . GLY A 1 106 ? -16.953 -0.305 19.084 1.00 73.00 106 GLY A O 1
ATOM 835 N N . HIS A 1 107 ? -14.733 -0.024 18.920 1.00 82.88 107 HIS A N 1
ATOM 836 C CA . HIS A 1 107 ? -14.802 1.338 18.405 1.00 82.88 107 HIS A CA 1
ATOM 837 C C . HIS A 1 107 ? -15.012 1.321 16.884 1.00 82.88 107 HIS A C 1
ATOM 839 O O . HIS A 1 107 ? -14.356 0.562 16.177 1.00 82.88 107 HIS A O 1
ATOM 845 N N . ILE A 1 108 ? -15.835 2.232 16.356 1.00 88.31 108 ILE A N 1
ATOM 846 C CA . ILE A 1 108 ? -16.168 2.287 14.918 1.00 88.31 108 ILE A CA 1
ATOM 847 C C . ILE A 1 108 ? -14.934 2.412 14.004 1.00 88.31 108 ILE A C 1
ATOM 849 O O . ILE A 1 108 ? -14.912 1.887 12.896 1.00 88.31 108 ILE A O 1
ATOM 853 N N . GLY A 1 109 ? -13.882 3.085 14.479 1.00 87.00 109 GLY A N 1
ATOM 854 C CA . GLY A 1 109 ? -12.593 3.171 13.783 1.00 87.00 109 GLY A CA 1
ATOM 855 C C . GLY A 1 109 ? -11.907 1.809 13.623 1.00 87.00 109 GLY A C 1
ATOM 856 O O . GLY A 1 109 ? -11.336 1.540 12.574 1.00 87.00 109 GLY A O 1
ATOM 857 N N . GLN A 1 110 ? -12.026 0.923 14.617 1.00 84.75 110 GLN A N 1
ATOM 858 C CA . GLN A 1 110 ? -11.530 -0.449 14.521 1.00 84.75 110 GLN A CA 1
ATOM 859 C C . GLN A 1 110 ? -12.333 -1.253 13.491 1.00 84.75 110 GLN A C 1
ATOM 861 O O . GLN A 1 110 ? -11.734 -1.926 12.655 1.00 84.75 110 GLN A O 1
ATOM 866 N N . ASP A 1 111 ? -13.664 -1.140 13.508 1.00 88.06 111 ASP A N 1
ATOM 867 C CA . ASP A 1 111 ? -14.533 -1.836 12.549 1.00 88.06 111 ASP A CA 1
ATOM 868 C C . ASP A 1 111 ? -14.197 -1.438 11.105 1.00 88.06 111 ASP A C 1
ATOM 870 O O . ASP A 1 111 ? -14.105 -2.293 10.227 1.00 88.06 111 ASP A O 1
ATOM 874 N N . ARG A 1 112 ? -13.935 -0.147 10.865 1.00 93.50 112 ARG A N 1
ATOM 875 C CA . ARG A 1 112 ? -13.516 0.376 9.554 1.00 93.50 112 ARG A CA 1
ATOM 876 C C . ARG A 1 112 ? -12.171 -0.190 9.099 1.00 93.50 112 ARG A C 1
ATOM 878 O O . ARG A 1 112 ? -12.036 -0.545 7.933 1.00 93.50 112 ARG A O 1
ATOM 885 N N . LEU A 1 113 ? -11.195 -0.307 10.004 1.00 90.00 113 LEU A N 1
ATOM 886 C CA . LEU A 1 113 ? -9.888 -0.907 9.702 1.00 90.00 113 LEU A CA 1
ATOM 887 C C . LEU A 1 113 ? -10.011 -2.398 9.365 1.00 90.00 113 LEU A C 1
ATOM 889 O O . LEU A 1 113 ? -9.360 -2.867 8.437 1.00 90.00 113 LEU A O 1
ATOM 893 N N . ILE A 1 114 ? -10.861 -3.136 10.085 1.00 86.50 114 ILE A N 1
ATOM 894 C CA . ILE A 1 114 ? -11.133 -4.553 9.800 1.00 86.50 114 ILE A CA 1
ATOM 895 C C . ILE A 1 114 ? -11.793 -4.698 8.426 1.00 86.50 114 ILE A C 1
ATOM 897 O O . ILE A 1 114 ? -11.283 -5.432 7.583 1.00 86.50 114 ILE A O 1
ATOM 901 N N . GLN A 1 115 ? -12.867 -3.946 8.172 1.00 90.94 115 GLN A N 1
ATOM 902 C CA . GLN A 1 115 ? -13.577 -3.957 6.887 1.00 90.94 115 GLN A CA 1
ATOM 903 C C . GLN A 1 115 ? -12.670 -3.556 5.720 1.00 90.94 115 GLN A C 1
ATOM 905 O O . GLN A 1 115 ? -12.853 -4.023 4.602 1.00 90.94 115 GLN A O 1
ATOM 910 N N . PHE A 1 116 ? -11.679 -2.700 5.965 1.00 94.00 116 PHE A N 1
ATOM 911 C CA . PHE A 1 116 ? -10.706 -2.311 4.952 1.00 94.00 116 PHE A CA 1
ATOM 912 C C . PHE A 1 116 ? -9.776 -3.468 4.578 1.00 94.00 116 PHE A C 1
ATOM 914 O O . PHE A 1 116 ? -9.532 -3.688 3.395 1.00 94.00 116 PHE A O 1
ATOM 921 N N . LEU A 1 117 ? -9.300 -4.249 5.553 1.00 89.31 117 LEU A N 1
ATOM 922 C CA . LEU A 1 117 ? -8.505 -5.448 5.267 1.00 89.31 117 LEU A CA 1
ATOM 923 C C . LEU A 1 117 ? -9.332 -6.515 4.539 1.00 89.31 117 LEU A C 1
ATOM 925 O O . LEU A 1 117 ? -8.819 -7.174 3.639 1.00 89.31 117 LEU A O 1
ATOM 929 N N . GLU A 1 118 ? -10.611 -6.664 4.893 1.00 88.50 118 GLU A N 1
ATOM 930 C CA . GLU A 1 118 ? -11.543 -7.530 4.161 1.00 88.50 118 GLU A CA 1
ATOM 931 C C . GLU A 1 118 ? -11.731 -7.052 2.716 1.00 88.50 118 GLU A C 1
ATOM 933 O O . GLU A 1 118 ? -11.672 -7.862 1.794 1.00 88.50 118 GLU A O 1
ATOM 938 N N . ALA A 1 119 ? -11.875 -5.742 2.504 1.00 92.69 119 ALA A N 1
ATOM 939 C CA . ALA A 1 119 ? -11.981 -5.160 1.173 1.00 92.69 119 ALA A CA 1
ATOM 940 C C . ALA A 1 119 ? -10.702 -5.361 0.348 1.00 92.69 119 ALA A C 1
ATOM 942 O O . ALA A 1 119 ? -10.803 -5.729 -0.817 1.00 92.69 119 ALA A O 1
ATOM 943 N N . LEU A 1 120 ? -9.513 -5.188 0.943 1.00 90.75 120 LEU A N 1
ATOM 944 C CA . LEU A 1 120 ? -8.241 -5.499 0.282 1.00 90.75 120 LEU A CA 1
ATOM 945 C C . LEU A 1 120 ? -8.139 -6.986 -0.085 1.00 90.75 120 LEU A C 1
ATOM 947 O O . LEU A 1 120 ? -7.654 -7.312 -1.163 1.00 90.75 120 LEU A O 1
ATOM 951 N N . ARG A 1 121 ? -8.605 -7.896 0.781 1.00 86.00 121 ARG A N 1
ATOM 952 C CA . ARG A 1 121 ? -8.649 -9.341 0.487 1.00 86.00 121 ARG A CA 1
ATOM 953 C C . ARG A 1 121 ? -9.530 -9.667 -0.702 1.00 86.00 121 ARG A C 1
ATOM 955 O O . ARG A 1 121 ? -9.193 -10.553 -1.482 1.00 86.00 121 ARG A O 1
ATOM 962 N N . ASP A 1 122 ? -10.648 -8.972 -0.815 1.00 89.31 122 ASP A N 1
ATOM 963 C CA . ASP A 1 122 ? -11.636 -9.225 -1.852 1.00 89.31 122 ASP A CA 1
ATOM 964 C C . ASP A 1 122 ? -11.313 -8.464 -3.160 1.00 89.31 122 ASP A C 1
ATOM 966 O O . ASP A 1 122 ? -12.084 -8.538 -4.122 1.00 89.31 122 ASP A O 1
ATOM 970 N N . MET A 1 123 ? -10.171 -7.758 -3.226 1.00 89.75 123 MET A N 1
ATOM 971 C CA . MET A 1 123 ? -9.720 -7.073 -4.437 1.00 89.75 123 MET A CA 1
ATOM 972 C C . MET A 1 123 ? -9.455 -8.055 -5.586 1.00 89.75 123 MET A C 1
ATOM 974 O O . MET A 1 123 ? -9.003 -9.186 -5.369 1.00 89.75 123 MET A O 1
ATOM 978 N N . PRO A 1 124 ? -9.692 -7.629 -6.842 1.00 89.81 124 PRO A N 1
ATOM 979 C CA . PRO A 1 124 ? -9.210 -8.360 -8.002 1.00 89.81 124 PRO A CA 1
ATOM 980 C C . PRO A 1 124 ? -7.704 -8.602 -7.902 1.00 89.81 124 PRO A C 1
ATOM 982 O O . PRO A 1 124 ? -6.951 -7.760 -7.418 1.00 89.81 124 PRO A O 1
ATOM 985 N N . LYS A 1 125 ? -7.262 -9.757 -8.399 1.00 88.38 125 LYS A N 1
ATOM 986 C CA . LYS A 1 125 ? -5.837 -10.071 -8.464 1.00 88.38 125 LYS A CA 1
ATOM 987 C C . LYS A 1 125 ? -5.143 -9.095 -9.408 1.00 88.38 125 LYS A C 1
ATOM 989 O O . LYS A 1 125 ? -5.455 -9.071 -10.600 1.00 88.38 125 LYS A O 1
ATOM 994 N N . HIS A 1 126 ? -4.176 -8.359 -8.880 1.00 91.44 126 HIS A N 1
ATOM 995 C CA . HIS A 1 126 ? -3.278 -7.516 -9.657 1.00 91.44 126 HIS A CA 1
ATOM 996 C C . HIS A 1 126 ? -1.849 -8.020 -9.527 1.00 91.44 126 HIS A C 1
ATOM 998 O O . HIS A 1 126 ? -1.432 -8.464 -8.463 1.00 91.44 126 HIS A O 1
ATOM 1004 N N . GLU A 1 127 ? -1.097 -7.932 -10.615 1.00 94.12 127 GLU A N 1
ATOM 1005 C CA . GLU A 1 127 ? 0.335 -8.193 -10.628 1.00 94.12 127 GLU A CA 1
ATOM 1006 C C . GLU A 1 127 ? 1.055 -6.891 -10.962 1.00 94.12 127 GLU A C 1
ATOM 1008 O O . GLU A 1 127 ? 0.712 -6.212 -11.932 1.00 94.12 127 GLU A O 1
ATOM 1013 N N . VAL A 1 128 ? 2.043 -6.531 -10.147 1.00 94.88 128 VAL A N 1
ATOM 1014 C CA . VAL A 1 128 ? 2.819 -5.296 -10.300 1.00 94.88 128 VAL A CA 1
ATOM 1015 C C . VAL A 1 128 ? 4.312 -5.604 -10.357 1.00 94.88 128 VAL A C 1
ATOM 1017 O O . VAL A 1 128 ? 4.765 -6.552 -9.713 1.00 94.88 128 VAL A O 1
ATOM 1020 N N . PRO A 1 129 ? 5.108 -4.839 -11.118 1.00 94.31 129 PRO A N 1
ATOM 1021 C CA . PRO A 1 129 ? 6.546 -5.058 -11.167 1.00 94.31 129 PRO A CA 1
ATOM 1022 C C . PRO A 1 129 ? 7.180 -4.748 -9.809 1.00 94.31 129 PRO A C 1
ATOM 1024 O O . PRO A 1 129 ? 6.878 -3.730 -9.200 1.00 94.31 129 PRO A O 1
ATOM 1027 N N . ASN A 1 130 ? 8.089 -5.603 -9.352 1.00 91.06 130 ASN A N 1
ATOM 1028 C CA . ASN A 1 130 ? 8.926 -5.371 -8.182 1.00 91.06 130 ASN A CA 1
ATOM 1029 C C . ASN A 1 130 ? 10.390 -5.602 -8.552 1.00 91.06 130 ASN A C 1
ATOM 1031 O O . ASN A 1 130 ? 10.733 -6.648 -9.105 1.00 91.06 130 ASN A O 1
ATOM 1035 N N . TYR A 1 131 ? 11.239 -4.619 -8.264 1.00 88.12 131 TYR A N 1
ATOM 1036 C CA . TYR A 1 131 ? 12.644 -4.617 -8.643 1.00 88.12 131 TYR A CA 1
ATOM 1037 C C . TYR A 1 131 ? 13.387 -5.827 -8.072 1.00 88.12 131 TYR A C 1
ATOM 1039 O O . TYR A 1 131 ? 13.222 -6.204 -6.910 1.00 88.12 131 TYR A O 1
ATOM 1047 N N . LEU A 1 132 ? 14.235 -6.411 -8.912 1.00 84.44 132 LEU A N 1
ATOM 1048 C CA . LEU A 1 132 ? 15.117 -7.515 -8.585 1.00 84.44 132 LEU A CA 1
ATOM 1049 C C . LEU A 1 132 ? 16.455 -7.275 -9.290 1.00 84.44 132 LEU A C 1
ATOM 1051 O O . LEU A 1 132 ? 16.494 -7.287 -10.522 1.00 84.44 132 LEU A O 1
ATOM 1055 N N . PRO A 1 133 ? 17.551 -7.048 -8.548 1.00 78.19 133 PRO A N 1
ATOM 1056 C CA . PRO A 1 133 ? 18.862 -6.905 -9.164 1.00 78.19 133 PRO A CA 1
ATOM 1057 C C . PRO A 1 133 ? 19.254 -8.225 -9.842 1.00 78.19 133 PRO A C 1
ATOM 1059 O O . PRO A 1 133 ? 19.540 -9.210 -9.164 1.00 78.19 133 PRO A O 1
ATOM 1062 N N . ASN A 1 134 ? 19.252 -8.225 -11.174 1.00 79.81 134 ASN A N 1
ATOM 1063 C CA . ASN A 1 134 ? 19.628 -9.342 -12.041 1.00 79.81 134 ASN A CA 1
ATOM 1064 C C . ASN A 1 134 ? 20.639 -8.869 -13.094 1.00 79.81 134 ASN A C 1
ATOM 1066 O O . ASN A 1 134 ? 20.776 -7.667 -13.328 1.00 79.81 134 ASN A O 1
ATOM 1070 N N . ASP A 1 135 ? 21.302 -9.820 -13.751 1.00 80.12 135 ASP A N 1
ATOM 1071 C CA . ASP A 1 135 ? 22.133 -9.561 -14.928 1.00 80.12 135 ASP A CA 1
ATOM 1072 C C . ASP A 1 135 ? 21.290 -9.653 -16.219 1.00 80.12 135 ASP A C 1
ATOM 1074 O O . ASP A 1 135 ? 20.284 -10.359 -16.244 1.00 80.12 135 ASP A O 1
ATOM 1078 N N . PRO A 1 136 ? 21.663 -8.959 -17.310 1.00 79.75 136 PRO A N 1
ATOM 1079 C CA . PRO A 1 136 ? 21.039 -9.170 -18.616 1.00 79.75 136 PRO A CA 1
ATOM 1080 C C . PRO A 1 136 ? 21.336 -10.581 -19.177 1.00 79.75 136 PRO A C 1
ATOM 1082 O O . PRO A 1 136 ? 22.477 -11.042 -19.056 1.00 79.75 136 PRO A O 1
ATOM 1085 N N . PRO A 1 137 ? 20.405 -11.216 -19.927 1.00 83.19 137 PRO A N 1
ATOM 1086 C CA . PRO A 1 137 ? 19.171 -10.653 -20.487 1.00 83.19 137 PRO A CA 1
ATOM 1087 C C . PRO A 1 137 ? 17.911 -10.848 -19.625 1.00 83.19 137 PRO A C 1
ATOM 1089 O O . PRO A 1 137 ? 16.823 -10.530 -20.104 1.00 83.19 137 PRO A O 1
ATOM 1092 N N . GLU A 1 138 ? 18.018 -11.409 -18.421 1.00 85.50 138 GLU A N 1
ATOM 1093 C CA . GLU A 1 138 ? 16.883 -11.627 -17.519 1.00 85.50 138 GLU A CA 1
ATOM 1094 C C . GLU A 1 138 ? 16.220 -10.302 -17.123 1.00 85.50 138 GLU A C 1
ATOM 1096 O O . GLU A 1 138 ? 16.889 -9.284 -17.019 1.00 85.50 138 GLU A O 1
ATOM 1101 N N . ASP A 1 139 ? 14.911 -10.276 -16.866 1.00 85.69 139 ASP A N 1
ATOM 1102 C CA . ASP A 1 139 ? 14.264 -9.041 -16.409 1.00 85.69 139 ASP A CA 1
ATOM 1103 C C . ASP A 1 139 ? 14.822 -8.592 -15.042 1.00 85.69 139 ASP A C 1
ATOM 1105 O O . ASP A 1 139 ? 15.031 -9.398 -14.133 1.00 85.69 139 ASP A O 1
ATOM 1109 N N . PHE A 1 140 ? 15.019 -7.282 -14.861 1.00 86.94 140 PHE A N 1
ATOM 1110 C CA . PHE A 1 140 ? 15.446 -6.662 -13.591 1.00 86.94 140 PHE A CA 1
ATOM 1111 C C . PHE A 1 140 ? 14.286 -6.484 -12.589 1.00 86.94 140 PHE A C 1
ATOM 1113 O O . PHE A 1 140 ? 14.333 -5.655 -11.676 1.00 86.94 140 PHE A O 1
ATOM 1120 N N . TYR A 1 141 ? 13.192 -7.212 -12.793 1.00 90.62 141 TYR A N 1
ATOM 1121 C CA . TYR A 1 141 ? 12.014 -7.211 -11.938 1.00 90.62 141 TYR A CA 1
ATOM 1122 C C . TYR A 1 141 ? 11.305 -8.566 -12.016 1.00 90.62 141 TYR A C 1
ATOM 1124 O O . TYR A 1 141 ? 11.496 -9.336 -12.954 1.00 90.62 141 TYR A O 1
ATOM 1132 N N . TYR A 1 142 ? 10.451 -8.841 -11.038 1.00 91.00 142 TYR A N 1
ATOM 1133 C CA . TYR A 1 142 ? 9.459 -9.913 -11.104 1.00 91.00 142 TYR A CA 1
ATOM 1134 C C . TYR A 1 142 ? 8.060 -9.340 -10.875 1.00 91.00 142 TYR A C 1
ATOM 1136 O O . TYR A 1 142 ? 7.912 -8.212 -10.404 1.00 91.00 142 TYR A O 1
ATOM 1144 N N . LEU A 1 143 ? 7.028 -10.109 -11.216 1.00 93.44 143 LEU A N 1
ATOM 1145 C CA . LEU A 1 143 ? 5.646 -9.734 -10.943 1.00 93.44 143 LEU A CA 1
ATOM 1146 C C . LEU A 1 143 ? 5.261 -10.150 -9.521 1.00 93.44 143 LEU A C 1
ATOM 1148 O O . LEU A 1 143 ? 5.295 -11.329 -9.171 1.00 93.44 143 LEU A O 1
ATOM 1152 N N . LEU A 1 144 ? 4.925 -9.162 -8.698 1.00 91.19 144 LEU A N 1
ATOM 1153 C CA . LEU A 1 144 ? 4.389 -9.332 -7.357 1.00 91.19 144 LEU A CA 1
ATOM 1154 C C . LEU A 1 144 ? 2.859 -9.340 -7.430 1.00 91.19 144 LEU A C 1
ATOM 1156 O O . LEU A 1 144 ? 2.261 -8.356 -7.862 1.00 91.19 144 LEU A O 1
ATOM 1160 N N . GLU A 1 145 ? 2.231 -10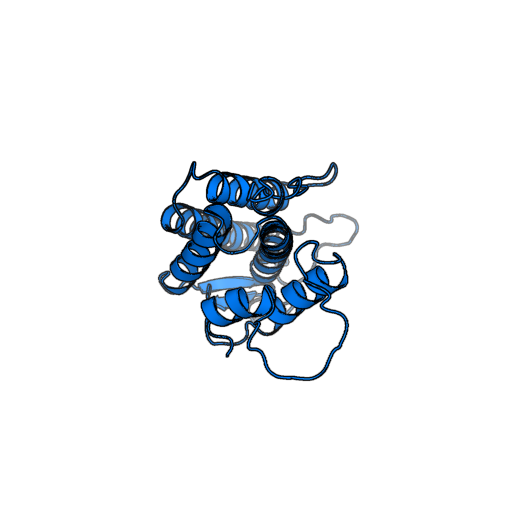.427 -6.980 1.00 90.75 145 GLU A N 1
ATOM 1161 C CA . GLU A 1 145 ? 0.776 -10.491 -6.802 1.00 90.75 145 GLU A CA 1
ATOM 1162 C C . GLU A 1 145 ? 0.361 -9.619 -5.608 1.00 90.75 145 GLU A C 1
ATOM 1164 O O . GLU A 1 145 ? 0.861 -9.800 -4.492 1.00 90.75 145 GLU A O 1
ATOM 1169 N N . LEU A 1 146 ? -0.554 -8.678 -5.838 1.00 88.38 146 LEU A N 1
ATOM 1170 C CA . LEU A 1 146 ? -1.138 -7.845 -4.799 1.00 88.38 146 LEU A CA 1
ATOM 1171 C C . LEU A 1 146 ? -2.303 -8.531 -4.101 1.00 88.38 146 LEU A C 1
ATOM 1173 O O . LEU A 1 146 ? -3.134 -9.220 -4.692 1.00 88.38 146 LEU A O 1
ATOM 1177 N N . TRP A 1 147 ? -2.288 -8.276 -2.795 1.00 87.38 147 TRP A N 1
ATOM 1178 C CA . TRP A 1 147 ? -3.181 -8.741 -1.745 1.00 87.38 147 TRP A CA 1
ATOM 1179 C C . TRP A 1 147 ? -3.366 -10.272 -1.648 1.00 87.38 147 TRP A C 1
ATOM 1181 O O . TRP A 1 147 ? -4.499 -10.739 -1.539 1.00 87.38 147 TRP A O 1
ATOM 1191 N N . PRO A 1 148 ? -2.294 -11.096 -1.574 1.00 71.19 148 PRO A N 1
ATOM 1192 C CA . PRO A 1 148 ? -2.408 -12.556 -1.467 1.00 71.19 148 PRO A CA 1
ATOM 1193 C C . PRO A 1 148 ? -2.762 -13.002 -0.032 1.00 71.19 148 PRO A C 1
ATOM 1195 O O . PRO A 1 148 ? -2.026 -13.752 0.620 1.00 71.19 148 PRO A O 1
ATOM 1198 N N . PHE A 1 149 ? -3.863 -12.489 0.517 1.00 68.25 149 PHE A N 1
ATOM 1199 C CA . PHE A 1 149 ? -4.365 -12.858 1.841 1.00 68.25 149 PHE A CA 1
ATOM 1200 C C . PHE A 1 149 ? -4.578 -14.380 1.937 1.00 68.25 149 PHE A C 1
ATOM 1202 O O . PHE A 1 149 ? -5.087 -15.011 1.013 1.00 68.25 149 PHE A O 1
ATOM 1209 N N . GLY A 1 150 ? -4.145 -14.980 3.052 1.00 53.03 150 GLY A N 1
ATOM 1210 C CA . GLY A 1 150 ? -4.083 -16.440 3.226 1.00 53.03 150 GLY A CA 1
ATOM 1211 C C . GLY A 1 150 ? -2.788 -17.110 2.726 1.00 53.03 150 GLY A C 1
ATOM 1212 O O . GLY A 1 150 ? -2.655 -18.326 2.856 1.00 53.03 150 GLY A O 1
ATOM 1213 N N . GLY A 1 151 ? -1.830 -16.343 2.179 1.00 59.25 151 GLY A N 1
ATOM 1214 C CA . GLY A 1 151 ? -0.488 -16.791 1.773 1.00 59.25 151 GLY A CA 1
ATOM 1215 C C . GLY A 1 151 ? 0.659 -16.273 2.665 1.00 59.25 151 GLY A C 1
ATOM 1216 O O . GLY A 1 151 ? 0.545 -16.197 3.886 1.00 59.25 151 GLY A O 1
ATOM 1217 N N . SER A 1 152 ? 1.797 -15.909 2.057 1.00 50.38 15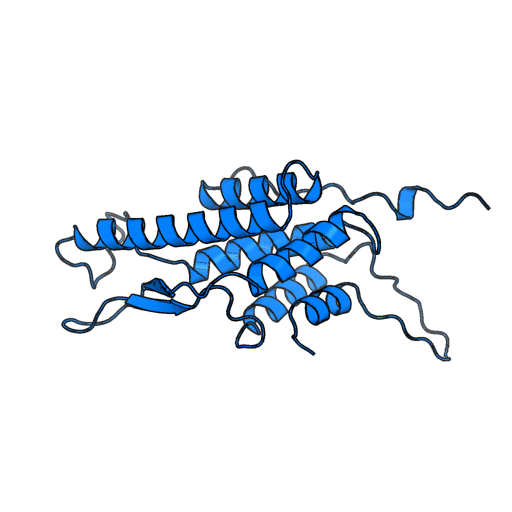2 SER A N 1
ATOM 1218 C CA . SER A 1 152 ? 3.043 -15.476 2.726 1.00 50.38 152 SER A CA 1
ATOM 1219 C C . SER A 1 152 ? 2.995 -14.038 3.285 1.00 50.38 152 SER A C 1
ATOM 1221 O O . SER A 1 152 ? 3.884 -13.227 3.037 1.00 50.38 152 SER A O 1
ATOM 1223 N N . TRP A 1 153 ? 1.988 -13.715 4.095 1.00 61.38 153 TRP A N 1
ATOM 1224 C CA . TRP A 1 153 ? 1.941 -12.470 4.878 1.00 61.38 153 TRP A CA 1
ATOM 1225 C C . TRP A 1 153 ? 2.575 -12.611 6.277 1.00 61.38 153 TRP A C 1
ATOM 1227 O O . TRP A 1 153 ? 2.381 -11.758 7.142 1.00 61.38 153 TRP A O 1
ATOM 1237 N N . LEU A 1 154 ? 3.390 -13.651 6.511 1.00 47.09 154 LEU A N 1
ATOM 1238 C CA . LEU A 1 154 ? 4.181 -13.812 7.746 1.00 47.09 154 LEU A CA 1
ATOM 1239 C C . LEU A 1 154 ? 5.012 -12.551 8.070 1.00 47.09 154 LEU A C 1
ATOM 1241 O O . LEU A 1 154 ? 5.160 -12.210 9.240 1.00 47.09 154 LEU A O 1
ATOM 1245 N N . GLY A 1 155 ? 5.456 -11.798 7.056 1.00 52.00 155 GLY A N 1
ATOM 1246 C CA . GLY A 1 155 ? 6.116 -10.500 7.243 1.00 52.00 155 GLY A CA 1
ATOM 1247 C C . GLY A 1 155 ? 5.253 -9.456 7.966 1.00 52.00 155 GLY A C 1
ATOM 1248 O O . GLY A 1 155 ? 5.754 -8.757 8.840 1.00 52.00 155 GLY A O 1
ATOM 1249 N N . LEU A 1 156 ? 3.939 -9.401 7.710 1.00 59.34 156 LEU A N 1
ATOM 1250 C CA . LEU A 1 156 ? 3.046 -8.500 8.452 1.00 59.34 156 LEU A CA 1
ATOM 1251 C C . LEU A 1 156 ? 2.852 -8.923 9.888 1.00 59.34 156 LEU A C 1
ATOM 1253 O O . LEU A 1 156 ? 2.739 -8.064 10.756 1.00 59.34 156 LEU A O 1
ATOM 1257 N N . THR A 1 157 ? 2.805 -10.230 10.154 1.00 58.22 157 THR A N 1
ATOM 1258 C CA . THR A 1 157 ? 2.665 -10.701 11.536 1.00 58.22 157 THR A CA 1
ATOM 1259 C C . T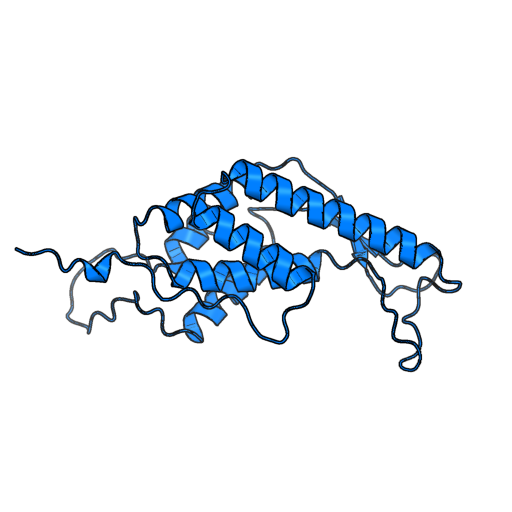HR A 1 157 ? 3.806 -10.192 12.406 1.00 58.22 157 THR A C 1
ATOM 1261 O O . THR A 1 157 ? 3.570 -9.833 13.556 1.00 58.22 157 THR A O 1
ATOM 1264 N N . GLU A 1 158 ? 5.003 -10.058 11.829 1.00 58.25 158 GLU A N 1
ATOM 1265 C CA . GLU A 1 158 ? 6.173 -9.487 12.484 1.00 58.25 158 GLU A CA 1
ATOM 1266 C C . GLU A 1 158 ? 6.082 -7.963 12.657 1.00 58.25 158 GLU A C 1
ATOM 1268 O O . GLU A 1 158 ? 6.455 -7.459 13.715 1.00 58.25 158 GLU A O 1
ATOM 1273 N N . VAL A 1 159 ? 5.530 -7.227 11.683 1.00 59.78 159 VAL A N 1
ATOM 1274 C CA . VAL A 1 159 ? 5.263 -5.777 11.804 1.00 59.78 159 VAL A CA 1
ATOM 1275 C C . VAL A 1 159 ? 4.248 -5.508 12.917 1.00 59.78 159 VAL A C 1
ATOM 1277 O O . VAL A 1 159 ? 4.514 -4.721 13.824 1.00 59.78 159 VAL A O 1
ATOM 1280 N N . PHE A 1 160 ? 3.125 -6.235 12.927 1.00 62.62 160 PHE A N 1
ATOM 1281 C CA . PHE A 1 160 ? 2.137 -6.149 14.003 1.00 62.62 160 PHE A CA 1
ATOM 1282 C C . PHE A 1 160 ? 2.726 -6.568 15.356 1.00 62.62 160 PHE A C 1
ATOM 1284 O O . PHE A 1 160 ? 2.409 -5.944 16.365 1.00 62.62 160 PHE A O 1
ATOM 1291 N N . ARG A 1 161 ? 3.589 -7.596 15.402 1.00 60.41 161 ARG A N 1
ATOM 1292 C CA . ARG A 1 161 ? 4.278 -8.033 16.630 1.00 60.41 161 ARG A CA 1
ATOM 1293 C C . ARG A 1 161 ? 5.253 -6.973 17.140 1.00 60.41 161 ARG A C 1
ATOM 1295 O O . ARG A 1 161 ? 5.255 -6.680 18.330 1.00 60.41 161 ARG A O 1
ATOM 1302 N N . THR A 1 162 ? 6.051 -6.383 16.258 1.00 57.44 162 THR A N 1
ATOM 1303 C CA . THR A 1 162 ? 7.057 -5.374 16.611 1.00 57.44 162 THR A CA 1
ATOM 1304 C C . THR A 1 162 ? 6.397 -4.098 17.111 1.00 57.44 162 THR A C 1
ATOM 1306 O O . THR A 1 162 ? 6.766 -3.603 18.171 1.00 57.44 162 THR A O 1
ATOM 1309 N N . GLU A 1 163 ? 5.364 -3.607 16.425 1.00 56.66 163 GLU A N 1
ATOM 1310 C CA . GLU A 1 163 ? 4.571 -2.472 16.910 1.00 56.66 163 GLU A CA 1
ATOM 1311 C C . GLU A 1 163 ? 3.845 -2.828 18.225 1.00 56.66 163 GLU A C 1
ATOM 1313 O O . GLU A 1 163 ? 3.725 -1.984 19.113 1.00 56.66 163 GLU A O 1
ATOM 1318 N N . ALA A 1 164 ? 3.464 -4.096 18.436 1.00 57.38 164 ALA A N 1
ATOM 1319 C CA . ALA A 1 164 ? 2.911 -4.549 19.715 1.00 57.38 164 ALA A CA 1
ATOM 1320 C C . ALA A 1 164 ? 3.875 -4.565 20.893 1.00 57.38 164 ALA A C 1
ATOM 1322 O O . ALA A 1 164 ? 3.447 -4.424 22.040 1.00 57.38 164 ALA A O 1
ATOM 1323 N N . GLU A 1 165 ? 5.150 -4.798 20.621 1.00 53.78 165 GLU A N 1
ATOM 1324 C CA . GLU A 1 165 ? 6.197 -4.863 21.634 1.00 53.78 165 GLU A CA 1
ATOM 1325 C C . GLU A 1 165 ? 6.849 -3.491 21.862 1.00 53.78 165 GLU A C 1
ATOM 1327 O O . GLU A 1 165 ? 7.212 -3.169 22.995 1.00 53.78 165 GLU A O 1
ATOM 1332 N N . GLY A 1 166 ? 6.966 -2.674 20.810 1.00 46.06 166 GLY A N 1
ATOM 1333 C CA . GLY A 1 166 ? 7.555 -1.332 20.834 1.00 46.06 166 GLY A CA 1
ATOM 1334 C C . GLY A 1 166 ? 6.620 -0.266 21.405 1.00 46.06 166 GLY A C 1
ATOM 1335 O O . GLY A 1 166 ? 7.060 0.619 22.141 1.00 46.06 166 GLY A O 1
ATOM 1336 N N . THR A 1 167 ? 5.317 -0.390 21.150 1.00 45.84 167 THR A N 1
ATOM 1337 C CA . THR A 1 167 ? 4.279 0.363 21.854 1.00 45.84 167 THR A CA 1
ATOM 1338 C C . THR A 1 167 ? 3.716 -0.542 22.937 1.00 45.84 167 THR A C 1
ATOM 1340 O O . THR A 1 167 ? 3.086 -1.545 22.627 1.00 45.84 167 THR A O 1
ATOM 1343 N N . LEU A 1 168 ? 3.897 -0.202 24.219 1.00 43.53 168 LEU A N 1
ATOM 1344 C CA . LEU A 1 168 ? 3.075 -0.764 25.297 1.00 43.53 168 LEU A CA 1
ATOM 1345 C C . LEU A 1 168 ? 1.612 -0.518 24.916 1.00 43.53 168 LEU A C 1
ATOM 1347 O O . LEU A 1 168 ? 1.123 0.576 25.179 1.00 43.53 168 LEU A O 1
ATOM 1351 N N . PHE A 1 169 ? 0.952 -1.480 24.259 1.00 46.41 169 PHE A N 1
ATOM 1352 C CA . PHE A 1 169 ? -0.435 -1.377 23.809 1.00 46.41 169 PHE A CA 1
ATOM 1353 C C . PHE A 1 169 ? -1.250 -0.862 25.005 1.00 46.41 169 PHE A C 1
ATOM 1355 O O . PHE A 1 169 ? -1.402 -1.588 25.994 1.00 46.41 169 PHE A O 1
ATOM 1362 N N . PRO A 1 170 ? -1.750 0.384 25.003 1.00 46.59 170 PRO A N 1
ATOM 1363 C CA . PRO A 1 170 ? -2.336 0.945 26.224 1.00 46.59 170 PRO A CA 1
ATOM 1364 C C . PRO A 1 170 ? -3.646 0.248 26.607 1.00 46.59 170 PRO A C 1
ATOM 1366 O O . PRO A 1 170 ? -4.102 0.342 27.743 1.00 46.59 170 PRO A O 1
ATOM 1369 N N . PHE A 1 171 ? -4.203 -0.520 25.668 1.00 45.09 171 PHE A N 1
ATOM 1370 C CA . PHE A 1 171 ? -5.358 -1.389 25.848 1.00 45.09 171 PHE A CA 1
ATOM 1371 C C . PHE A 1 171 ? -4.993 -2.864 26.105 1.00 45.09 171 PHE A C 1
ATOM 1373 O O . PHE A 1 171 ? -5.883 -3.718 26.161 1.00 45.09 171 PHE A O 1
ATOM 1380 N N . THR A 1 172 ? -3.710 -3.198 26.310 1.00 41.47 172 THR A N 1
ATOM 1381 C CA . THR A 1 172 ? -3.351 -4.499 26.892 1.00 41.47 172 THR A CA 1
ATOM 1382 C C . THR A 1 172 ? -3.792 -4.487 28.344 1.00 41.47 172 THR A C 1
ATOM 1384 O O . THR A 1 172 ? -3.164 -3.868 29.203 1.00 41.47 172 THR A O 1
ATOM 1387 N N . VAL A 1 173 ? -4.878 -5.191 28.647 1.00 37.22 173 VAL A N 1
ATOM 1388 C CA . VAL A 1 173 ? -5.213 -5.480 30.036 1.00 37.22 173 VAL A CA 1
ATOM 1389 C C . VAL A 1 173 ? -4.103 -6.380 30.584 1.00 37.22 173 VAL A C 1
ATOM 1391 O O . VAL A 1 173 ? -4.082 -7.586 30.341 1.00 37.22 173 VAL A O 1
ATOM 1394 N N . ARG A 1 174 ? -3.152 -5.803 31.324 1.00 31.59 174 ARG A N 1
ATOM 1395 C CA . ARG A 1 174 ? -2.229 -6.570 32.162 1.00 31.59 174 ARG A CA 1
ATOM 1396 C C . ARG A 1 174 ? -3.032 -7.066 33.364 1.00 31.59 174 ARG A C 1
ATOM 1398 O O . ARG A 1 174 ? -3.053 -6.429 34.411 1.00 31.59 174 ARG A O 1
ATOM 1405 N N . VAL A 1 175 ? -3.766 -8.166 33.193 1.00 31.31 175 VAL A N 1
ATOM 1406 C CA . VAL A 1 175 ? -4.420 -8.836 34.321 1.00 31.31 175 VAL A CA 1
ATOM 1407 C C . VAL A 1 175 ? -3.329 -9.568 35.096 1.00 31.31 175 VAL A C 1
ATOM 1409 O O . VAL A 1 175 ? -2.808 -10.587 34.642 1.00 31.31 175 VAL A O 1
ATOM 1412 N N . GLU A 1 176 ? -2.938 -9.022 36.247 1.00 27.22 176 GLU A N 1
ATOM 1413 C CA . GLU A 1 176 ? -2.097 -9.731 37.209 1.00 27.22 176 GLU A CA 1
ATOM 1414 C C . GLU A 1 176 ? -2.734 -11.075 37.582 1.00 27.22 176 GLU A C 1
ATOM 1416 O O . GLU A 1 176 ? -3.934 -11.179 37.848 1.00 27.22 176 GLU A O 1
ATOM 1421 N N . MET A 1 177 ? -1.902 -12.116 37.576 1.00 30.61 177 MET A N 1
ATOM 1422 C CA . MET A 1 177 ? -2.298 -13.502 37.783 1.00 30.61 177 MET A CA 1
ATOM 1423 C C . MET A 1 177 ? -3.060 -13.698 39.098 1.00 30.61 177 MET A C 1
ATOM 1425 O O . MET A 1 177 ? -2.481 -13.631 40.182 1.00 30.61 177 MET A O 1
ATOM 1429 N N . LYS A 1 178 ? -4.326 -14.109 38.997 1.00 25.14 178 LYS A N 1
ATOM 1430 C CA . LYS A 1 178 ? -4.908 -15.077 39.931 1.00 25.14 178 LYS A CA 1
ATOM 1431 C C . LYS A 1 178 ? -5.597 -16.179 39.137 1.00 25.14 178 LYS A C 1
ATOM 1433 O O . LYS A 1 178 ? -6.383 -15.919 38.233 1.00 25.14 178 LYS A O 1
ATOM 1438 N N . GLN A 1 179 ? -5.215 -17.410 39.457 1.00 36.69 179 GLN A N 1
ATOM 1439 C CA . GLN A 1 179 ? -5.684 -18.650 38.852 1.00 36.69 179 GLN A CA 1
ATOM 1440 C C . GLN A 1 179 ? -7.212 -18.717 38.816 1.00 36.69 179 GLN A C 1
ATOM 1442 O O . GLN A 1 179 ? -7.852 -18.799 39.860 1.00 36.69 179 GLN A O 1
ATOM 1447 N N . ASN A 1 180 ? -7.775 -18.694 37.612 1.00 28.58 180 ASN A N 1
ATOM 1448 C CA . ASN A 1 180 ? -8.684 -19.706 37.071 1.00 28.58 180 ASN A CA 1
ATOM 1449 C C . ASN A 1 180 ? -9.457 -19.100 35.902 1.00 28.58 180 ASN A C 1
ATOM 1451 O O . ASN A 1 180 ? -10.135 -18.096 36.077 1.00 28.58 180 ASN A O 1
ATOM 1455 N N . THR A 1 181 ? -9.374 -19.780 34.750 1.00 36.69 181 THR A N 1
ATOM 1456 C CA . THR A 1 181 ? -10.285 -19.694 33.590 1.00 36.69 181 THR A CA 1
ATOM 1457 C C . THR A 1 181 ? -10.646 -18.290 33.107 1.00 36.69 181 THR A C 1
ATOM 1459 O O . THR A 1 181 ? -11.485 -17.678 33.736 1.00 36.69 181 THR A O 1
ATOM 1462 N N . PHE A 1 182 ? -10.165 -17.835 31.940 1.00 28.86 182 PHE A N 1
ATOM 1463 C CA . PHE A 1 182 ? -11.014 -17.074 31.000 1.00 28.86 182 PHE A CA 1
ATOM 1464 C C . PHE A 1 182 ? -10.387 -16.877 29.605 1.00 28.86 182 PHE A C 1
ATOM 1466 O O . PHE A 1 182 ? -9.179 -16.707 29.456 1.00 28.86 182 PHE A O 1
ATOM 1473 N N . HIS A 1 183 ? -11.262 -16.904 28.592 1.00 35.25 183 HIS A N 1
ATOM 1474 C CA . HIS A 1 183 ? -11.050 -16.523 27.193 1.00 35.25 183 HIS A CA 1
ATOM 1475 C C . HIS A 1 183 ? -10.907 -14.996 27.056 1.00 35.25 183 HIS A C 1
ATOM 1477 O O . HIS A 1 183 ? -11.899 -14.279 27.15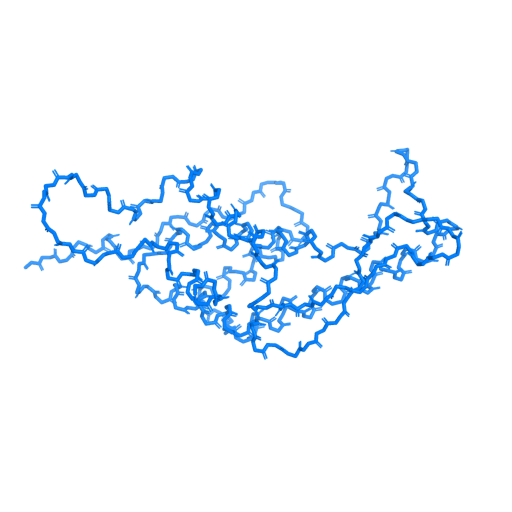9 1.00 35.25 183 HIS A O 1
ATOM 1483 N N . GLY A 1 184 ? -9.707 -14.499 26.765 1.00 30.78 184 GLY A N 1
ATOM 1484 C CA . GLY A 1 184 ? -9.481 -13.111 26.355 1.00 30.78 184 GLY A CA 1
ATOM 1485 C C . GLY A 1 184 ? -8.431 -13.074 25.253 1.00 30.78 184 GLY A C 1
ATOM 1486 O O . GLY A 1 184 ? -7.246 -13.244 25.526 1.00 30.78 184 GLY A O 1
ATOM 1487 N N . LYS A 1 185 ? -8.863 -12.929 23.996 1.00 36.72 185 LYS A N 1
ATOM 1488 C CA . LYS A 1 185 ? -7.961 -12.795 22.845 1.00 36.72 185 LYS A CA 1
ATOM 1489 C C . LYS A 1 185 ? -7.296 -11.409 22.888 1.00 36.72 185 LYS A C 1
ATOM 1491 O O . LYS A 1 185 ? -7.974 -10.411 23.112 1.00 36.72 185 LYS A O 1
ATOM 1496 N N . SER A 1 186 ? -5.975 -11.355 22.697 1.00 44.72 186 SER A N 1
ATOM 1497 C CA . SER A 1 186 ? -5.204 -10.104 22.567 1.00 44.72 186 SER A CA 1
ATOM 1498 C C . SER A 1 186 ? -5.724 -9.255 21.391 1.00 44.72 186 SER A C 1
ATOM 1500 O O . SER A 1 186 ? -6.260 -9.821 20.441 1.00 44.72 186 SER A O 1
ATOM 1502 N N . HIS A 1 187 ? -5.547 -7.925 21.412 1.00 51.66 187 HIS A N 1
ATOM 1503 C CA . HIS A 1 187 ? -5.920 -7.016 20.304 1.00 51.66 187 HIS A CA 1
ATOM 1504 C C . HIS A 1 187 ? -5.357 -7.488 18.958 1.00 51.66 187 HIS A C 1
ATOM 1506 O O . HIS A 1 187 ? -6.057 -7.493 17.951 1.00 51.66 187 HIS A O 1
ATOM 1512 N N . VAL A 1 188 ? -4.123 -7.993 18.977 1.00 48.75 188 VAL A N 1
ATOM 1513 C CA . VAL A 1 188 ? -3.436 -8.573 17.818 1.00 48.75 188 VAL A CA 1
ATOM 1514 C C . VAL A 1 188 ? -4.186 -9.798 17.274 1.00 48.75 188 VAL A C 1
ATOM 1516 O O . VAL A 1 188 ? -4.228 -10.015 16.072 1.00 48.75 188 VAL A O 1
ATOM 1519 N N . CYS A 1 189 ? -4.856 -10.583 18.124 1.00 45.50 189 CYS A N 1
ATOM 1520 C CA . CYS A 1 189 ? -5.570 -11.788 17.692 1.00 45.50 189 CYS A CA 1
ATOM 1521 C C . CYS A 1 189 ? -6.823 -11.497 16.852 1.00 45.50 189 CYS A C 1
ATOM 1523 O O . CYS A 1 189 ? -7.139 -12.317 16.000 1.00 45.50 189 CYS A O 1
ATOM 1525 N N . TYR A 1 190 ? -7.523 -10.374 17.058 1.00 53.47 190 TYR A N 1
ATOM 1526 C CA . TYR A 1 190 ? -8.684 -10.024 16.223 1.00 53.47 190 TYR A CA 1
ATOM 1527 C C . TYR A 1 190 ? -8.259 -9.587 14.816 1.00 53.47 190 TYR A C 1
ATOM 1529 O O . TYR A 1 190 ? -8.860 -10.011 13.834 1.00 53.47 190 TYR A O 1
ATOM 1537 N N . PHE A 1 191 ? -7.175 -8.814 14.711 1.00 56.03 191 PHE A N 1
ATOM 1538 C CA . PHE A 1 191 ? -6.622 -8.397 13.421 1.00 56.03 191 PHE A CA 1
ATOM 1539 C C . PHE A 1 191 ? -5.974 -9.559 12.657 1.00 56.03 191 PHE A C 1
ATOM 1541 O O . PHE A 1 191 ? -6.187 -9.679 11.456 1.00 56.03 191 PHE A O 1
ATOM 1548 N N . LEU A 1 192 ? -5.259 -10.458 13.348 1.00 53.41 192 LEU A N 1
ATOM 1549 C CA . LEU A 1 192 ? -4.698 -11.675 12.745 1.00 53.41 192 LEU A CA 1
ATOM 1550 C C . LEU A 1 192 ? -5.781 -12.656 12.251 1.00 53.41 192 LEU A C 1
ATOM 1552 O O . LEU A 1 192 ? -5.568 -13.348 11.258 1.00 53.41 192 LEU A O 1
ATOM 1556 N N . GLU A 1 193 ? -6.939 -12.716 12.920 1.00 56.91 193 GLU A N 1
ATOM 1557 C CA . GLU A 1 193 ? -8.087 -13.519 12.470 1.00 56.91 193 GLU A CA 1
ATOM 1558 C C . GLU A 1 193 ? -8.760 -12.915 11.228 1.00 56.91 193 GLU A C 1
ATOM 1560 O O . GLU A 1 193 ? -9.076 -13.657 10.301 1.00 56.91 193 GLU A O 1
ATOM 1565 N N . ALA A 1 194 ? -8.907 -11.586 11.157 1.00 49.12 194 ALA A N 1
ATOM 1566 C CA . ALA A 1 194 ? -9.478 -10.902 9.990 1.00 49.12 194 ALA A CA 1
ATOM 1567 C C . ALA A 1 194 ? -8.666 -11.126 8.697 1.00 49.12 194 ALA A C 1
ATOM 1569 O O . ALA A 1 194 ? -9.239 -11.248 7.616 1.00 49.12 194 ALA A O 1
ATOM 1570 N N . ILE A 1 195 ? -7.339 -11.252 8.807 1.00 50.25 195 ILE A N 1
ATOM 1571 C CA . ILE A 1 195 ? -6.438 -11.525 7.670 1.00 50.25 195 ILE A CA 1
ATOM 1572 C C . ILE A 1 195 ? -6.206 -13.022 7.401 1.00 50.25 195 ILE A C 1
ATOM 1574 O O . ILE A 1 195 ? -5.358 -13.372 6.581 1.00 50.25 195 ILE A O 1
ATOM 1578 N N . GLY A 1 196 ? -6.953 -13.912 8.066 1.00 44.09 196 GLY A N 1
ATOM 1579 C CA . GLY A 1 196 ? -6.915 -15.355 7.808 1.00 44.09 196 GLY A CA 1
ATOM 1580 C C . GLY A 1 196 ? -5.624 -16.055 8.246 1.00 44.09 196 GLY A C 1
ATOM 1581 O O . GLY A 1 196 ? -5.268 -17.080 7.675 1.00 44.09 196 GLY A O 1
ATOM 1582 N N . LEU A 1 197 ? -4.907 -15.516 9.240 1.00 48.34 197 LEU A N 1
ATOM 1583 C CA . LEU A 1 197 ? -3.638 -16.069 9.742 1.00 48.34 197 LEU A CA 1
ATOM 1584 C C . LEU A 1 197 ? -3.808 -16.948 10.999 1.00 48.34 197 LEU A C 1
ATOM 1586 O O . LEU A 1 197 ? -2.890 -17.060 11.817 1.00 48.34 197 LEU A O 1
ATOM 1590 N N . ARG A 1 198 ? -4.971 -17.593 11.153 1.00 40.47 198 ARG A N 1
ATOM 1591 C CA . ARG A 1 198 ? -5.207 -18.681 12.116 1.00 40.47 198 ARG A CA 1
ATOM 1592 C C . ARG A 1 198 ? -5.977 -19.834 11.498 1.00 40.47 198 ARG A C 1
ATOM 1594 O O . ARG A 1 198 ? -6.993 -19.558 10.829 1.00 40.47 198 ARG A O 1
#

Foldseek 3Di:
DPPPPVLQAFADQDQDDPPQDPLSVVLLVLLVCLLVVVDALLRSLCVLVVVLQVLLVVLCVVLVPDPCSQDQPDPVDRPDSHRASVVSVLSSLLSLLSRLLRGHPPHSSNVSSLSNLVSQQVDDWDWGWHAARDDPPDDRTDTDIGPPQVPPPVVSLVSNVCSCVVDVSPNPPPPDDDDDDDDDDDSSRVSCVSSVVD

Organism: Aspergillus oryzae (strain 3.042) (NCBI:txid1160506)

Sequence (198 aa):
MVLDSKAFQPLDIKLSGPHDDEEDIFFKNLLLSLVGGEITPNEAANNLDTWIVEKSNTDLEERKKYPDPWNVPSPENPSWVAPNPSGLITCFFESFARLCSAFPPGHIGQDRLIQFLEALRDMPKHEVPNYLPNDPPEDFYYLLELWPFGGSWLGLTEVFRTEAEGTLFPFTVRVEMKQNTFHGKSHVCYFLEAIGLR

Mean predicted aligned error: 11.29 Å

Secondary structure (DSSP, 8-state):
----GGGGSPP------TT--HHHHHHHHHHHHHHHTSS-HHHHHHHHHHHHHHHHHHHHHHHHTSS-SSSPP-TTS-------HHHHHHHHHHHHHHHHHHS-TT-HHHHHHHHHHHHHHTSPPEEEEEE----TTS-SEEEEEE--TTSS-HHHHHHHHHHHHHTT-TT--------S------HHHHHHHHTT--